Protein AF-A0A7S2IXW7-F1 (afdb_monomer_lite)

pLDDT: mean 91.17, std 13.52, range [26.69, 98.69]

Structure (mmCIF, N/CA/C/O backbone):
data_AF-A0A7S2IXW7-F1
#
_entry.id   AF-A0A7S2IXW7-F1
#
loop_
_atom_site.group_PDB
_atom_site.id
_atom_site.type_symbol
_atom_site.label_atom_id
_atom_site.label_alt_id
_atom_site.label_comp_id
_atom_site.label_asym_id
_atom_site.label_entity_id
_atom_site.label_seq_id
_atom_site.pdbx_PDB_ins_code
_atom_site.Cartn_x
_atom_site.Cartn_y
_atom_site.Cartn_z
_atom_site.occupancy
_atom_site.B_iso_or_equiv
_atom_site.auth_seq_id
_atom_site.auth_comp_id
_atom_site.auth_asym_id
_atom_site.auth_atom_id
_atom_site.pdbx_PDB_model_num
ATOM 1 N N . LYS A 1 1 ? -8.827 -27.977 11.231 1.00 27.42 1 LYS A N 1
ATOM 2 C CA . LYS A 1 1 ? -8.944 -28.032 9.753 1.00 27.42 1 LYS A CA 1
ATOM 3 C C . LYS A 1 1 ? -9.276 -26.624 9.288 1.00 27.42 1 LYS A C 1
ATOM 5 O O . LYS A 1 1 ? -10.313 -26.113 9.682 1.00 27.42 1 LYS A O 1
ATOM 10 N N . ILE A 1 2 ? -8.329 -25.970 8.619 1.00 28.91 2 ILE A N 1
ATOM 11 C CA . ILE A 1 2 ? -8.409 -24.560 8.217 1.00 28.91 2 ILE A CA 1
ATOM 12 C C . ILE A 1 2 ? -9.567 -24.421 7.222 1.00 28.91 2 ILE A C 1
ATOM 14 O O . ILE A 1 2 ? -9.667 -25.208 6.283 1.00 28.91 2 ILE A O 1
ATOM 18 N N . GLY A 1 3 ? -10.496 -23.517 7.533 1.00 28.41 3 GLY A N 1
ATOM 19 C CA . GLY A 1 3 ? -11.820 -23.436 6.925 1.00 28.41 3 GLY A CA 1
ATOM 20 C C . GLY A 1 3 ? -11.784 -23.103 5.437 1.00 28.41 3 GLY A C 1
ATOM 21 O O . GLY A 1 3 ? -11.188 -22.112 5.023 1.00 28.41 3 GLY A O 1
ATOM 22 N N . ILE A 1 4 ? -12.467 -23.943 4.665 1.00 30.28 4 ILE A N 1
ATOM 23 C CA . ILE A 1 4 ? -12.844 -23.723 3.270 1.00 30.28 4 ILE A CA 1
ATOM 24 C C . ILE A 1 4 ? -13.949 -22.653 3.264 1.00 30.28 4 ILE A C 1
ATOM 26 O O . ILE A 1 4 ? -14.947 -22.798 3.970 1.00 30.28 4 ILE A O 1
ATOM 30 N N . GLY A 1 5 ? -13.740 -21.559 2.526 1.00 30.34 5 GLY A N 1
ATOM 31 C CA . GLY A 1 5 ? -14.770 -20.548 2.257 1.00 30.34 5 GLY A CA 1
ATOM 32 C C . GLY A 1 5 ? -15.814 -21.050 1.245 1.00 30.34 5 GLY A C 1
ATOM 33 O O . GLY A 1 5 ? -15.546 -22.021 0.538 1.00 30.34 5 GLY A O 1
ATOM 34 N N . PRO A 1 6 ? -17.007 -20.431 1.176 1.00 38.00 6 PRO A N 1
ATOM 35 C CA . PRO A 1 6 ? -18.140 -20.948 0.420 1.00 38.00 6 PRO A CA 1
ATOM 36 C C . PRO A 1 6 ? -17.974 -20.647 -1.073 1.00 38.00 6 PRO A C 1
ATOM 38 O O . PRO A 1 6 ? -18.370 -19.587 -1.552 1.00 38.00 6 PRO A O 1
ATOM 41 N N . SER A 1 7 ? -17.410 -21.589 -1.822 1.00 38.28 7 SER A N 1
ATOM 42 C CA . SER A 1 7 ? -17.520 -21.606 -3.277 1.00 38.28 7 SER A CA 1
ATOM 43 C C . SER A 1 7 ? -18.938 -22.034 -3.671 1.00 38.28 7 SER A C 1
ATOM 45 O O . SER A 1 7 ? -19.238 -23.205 -3.896 1.00 38.28 7 SER A O 1
ATOM 47 N N . GLY A 1 8 ? -19.837 -21.051 -3.776 1.00 29.83 8 GLY A N 1
ATOM 48 C CA . GLY A 1 8 ? -20.833 -21.108 -4.848 1.00 29.83 8 GLY A CA 1
ATOM 49 C C . GLY A 1 8 ? -20.095 -21.162 -6.190 1.00 29.83 8 GLY A C 1
ATOM 50 O O . GLY A 1 8 ? -18.946 -20.733 -6.257 1.00 29.83 8 GLY A O 1
ATOM 51 N N . HIS A 1 9 ? -20.703 -21.736 -7.231 1.00 26.69 9 HIS A N 1
ATOM 52 C CA . HIS A 1 9 ? -20.068 -21.905 -8.543 1.00 26.69 9 HIS A CA 1
ATOM 53 C C . HIS A 1 9 ? -19.337 -20.623 -8.997 1.00 26.69 9 HIS A C 1
ATOM 55 O O . HIS A 1 9 ? -19.971 -19.629 -9.344 1.00 26.69 9 HIS A O 1
ATOM 61 N N . GLU A 1 10 ? -18.000 -20.647 -8.945 1.00 38.81 10 GLU A N 1
ATOM 62 C CA . GLU A 1 10 ? -17.135 -19.511 -9.269 1.00 38.81 10 GLU A CA 1
ATOM 63 C C . GLU A 1 10 ? -17.129 -19.301 -10.789 1.00 38.81 10 GLU A C 1
ATOM 65 O O . GLU A 1 10 ? -16.599 -20.116 -11.541 1.00 38.81 10 GLU A O 1
ATOM 70 N N . THR A 1 11 ? -17.717 -18.203 -11.265 1.00 32.00 11 THR A N 1
ATOM 71 C CA . THR A 1 11 ? -17.694 -17.810 -12.686 1.00 32.00 11 THR A CA 1
ATOM 72 C C . THR A 1 11 ? -16.501 -16.921 -13.059 1.00 32.00 11 THR A C 1
ATOM 74 O O . THR A 1 11 ? -16.511 -16.313 -14.125 1.00 32.00 11 THR A O 1
ATOM 77 N N . PHE A 1 12 ? -15.453 -16.844 -12.232 1.00 41.19 12 PHE A N 1
ATOM 78 C CA . PHE A 1 12 ? -14.285 -15.994 -12.489 1.00 41.19 12 PHE A CA 1
ATOM 79 C C . PHE A 1 12 ? -12.985 -16.800 -12.408 1.00 41.19 12 PHE A C 1
ATOM 81 O O . PHE A 1 12 ? -12.660 -17.365 -11.367 1.00 41.19 12 PHE A O 1
ATOM 88 N N . ARG A 1 13 ? -12.220 -16.839 -13.508 1.00 45.38 13 ARG A N 1
ATOM 89 C CA . ARG A 1 13 ? -10.833 -17.322 -13.489 1.00 45.38 13 ARG A CA 1
ATOM 90 C C . ARG A 1 13 ? -9.951 -16.192 -12.956 1.00 45.38 13 ARG A C 1
ATOM 92 O O . ARG A 1 13 ? -9.760 -15.188 -13.639 1.00 45.38 13 ARG A O 1
ATOM 99 N N . CYS A 1 14 ? -9.475 -16.339 -11.722 1.00 51.22 14 CYS A N 1
ATOM 100 C CA . CYS A 1 14 ? -8.355 -15.553 -11.195 1.00 51.22 14 CYS A CA 1
ATOM 101 C C . CYS A 1 14 ? -7.131 -15.716 -12.121 1.00 51.22 14 CYS A C 1
ATOM 103 O O . CYS A 1 14 ? -7.080 -16.678 -12.887 1.00 51.22 14 CYS A O 1
ATOM 105 N N . ALA A 1 15 ? -6.150 -14.811 -12.054 1.00 57.22 15 ALA A N 1
ATOM 106 C CA . ALA A 1 15 ? -4.883 -14.998 -12.758 1.00 57.22 15 ALA A CA 1
ATOM 107 C C . ALA A 1 15 ? -4.275 -16.369 -12.403 1.00 57.22 15 ALA A C 1
ATOM 109 O O . ALA A 1 15 ? -4.082 -16.680 -11.224 1.00 57.22 15 ALA A O 1
ATOM 110 N N . ASP A 1 16 ? -3.956 -17.175 -13.418 1.00 65.88 16 ASP A N 1
ATOM 111 C CA . ASP A 1 16 ? -3.342 -18.499 -13.233 1.00 65.88 16 ASP A CA 1
ATOM 112 C C . ASP A 1 16 ? -1.955 -18.386 -12.556 1.00 65.88 16 ASP A C 1
ATOM 114 O O . ASP A 1 16 ? -1.473 -19.328 -11.922 1.00 65.88 16 ASP A O 1
ATOM 118 N N . GLN A 1 17 ? -1.333 -17.201 -12.637 1.00 80.69 17 GLN A N 1
ATOM 119 C CA . GLN A 1 17 ? -0.065 -16.840 -12.010 1.00 80.69 17 GLN A CA 1
ATOM 120 C C . GLN A 1 17 ? -0.244 -15.675 -11.020 1.00 80.69 17 GLN A C 1
ATOM 122 O O . GLN A 1 17 ? -0.665 -14.582 -11.387 1.00 80.69 17 GLN A O 1
ATOM 127 N N . LEU A 1 18 ? 0.135 -15.893 -9.754 1.00 90.25 18 LEU A N 1
ATOM 128 C CA . LEU A 1 18 ? 0.031 -14.887 -8.680 1.00 90.25 18 LEU A CA 1
ATOM 129 C C . LEU A 1 18 ? 1.373 -14.245 -8.294 1.00 90.25 18 LEU A C 1
ATOM 131 O O . LEU A 1 18 ? 1.398 -13.334 -7.468 1.00 90.25 18 LEU A O 1
ATOM 135 N N . LEU A 1 19 ? 2.486 -14.737 -8.838 1.00 93.69 19 LEU A N 1
ATOM 136 C CA . LEU A 1 19 ? 3.841 -14.286 -8.519 1.00 93.69 19 LEU A CA 1
ATOM 137 C C . LEU A 1 19 ? 4.583 -13.923 -9.801 1.00 93.69 19 LEU A C 1
ATOM 139 O O . LEU A 1 19 ? 4.648 -14.734 -10.724 1.00 93.69 19 LEU A O 1
ATOM 143 N N . PHE A 1 20 ? 5.203 -12.747 -9.813 1.00 96.69 20 PHE A N 1
ATOM 144 C CA . PHE A 1 20 ? 6.028 -12.235 -10.905 1.00 96.69 20 PHE A CA 1
ATOM 145 C C . PHE A 1 20 ? 7.409 -11.862 -10.342 1.00 96.69 20 PHE A C 1
ATOM 147 O O . PHE A 1 20 ? 7.653 -10.696 -10.014 1.00 96.69 20 PHE A O 1
ATOM 154 N N . PRO A 1 21 ? 8.302 -12.856 -10.145 1.00 95.44 21 PRO A N 1
ATOM 155 C CA . PRO A 1 21 ? 9.584 -12.652 -9.467 1.00 95.44 21 PRO A CA 1
ATOM 156 C C . PRO A 1 21 ? 10.499 -11.659 -10.183 1.00 95.44 21 PRO A C 1
ATOM 158 O O . PRO A 1 21 ? 11.236 -10.929 -9.530 1.00 95.44 21 PRO A O 1
ATOM 161 N N . ASP A 1 22 ? 10.410 -11.590 -11.514 1.00 96.88 22 ASP A N 1
ATOM 162 C CA . ASP A 1 22 ? 11.157 -10.648 -12.352 1.00 96.88 22 ASP A CA 1
ATOM 163 C C . ASP A 1 22 ? 10.841 -9.181 -12.029 1.00 96.88 22 ASP A C 1
ATOM 165 O O . ASP A 1 22 ? 11.694 -8.312 -12.190 1.00 96.88 22 ASP A O 1
ATOM 169 N N . LEU A 1 23 ? 9.639 -8.917 -11.513 1.00 97.75 23 LEU A N 1
ATOM 170 C CA . LEU A 1 23 ? 9.203 -7.596 -11.072 1.00 97.75 23 LEU A CA 1
ATOM 171 C C . LEU A 1 23 ? 9.237 -7.434 -9.547 1.00 97.75 23 LEU A C 1
ATOM 173 O O . LEU A 1 23 ? 8.987 -6.342 -9.053 1.00 97.75 23 LEU A O 1
ATOM 177 N N . GLY A 1 24 ? 9.487 -8.496 -8.774 1.00 97.12 24 GLY A N 1
ATOM 178 C CA . GLY A 1 24 ? 9.256 -8.472 -7.327 1.00 97.12 24 GLY A CA 1
ATOM 179 C C . GLY A 1 24 ? 7.796 -8.163 -6.969 1.00 97.12 24 GLY A C 1
ATOM 180 O O . GLY A 1 24 ? 7.539 -7.468 -5.989 1.00 97.12 24 GLY A O 1
ATOM 181 N N . LEU A 1 25 ? 6.844 -8.635 -7.780 1.00 98.06 25 LEU A N 1
ATOM 182 C CA . LEU A 1 25 ? 5.414 -8.343 -7.658 1.00 98.06 25 LEU A CA 1
ATOM 183 C C . LEU A 1 25 ? 4.622 -9.613 -7.325 1.00 98.06 25 LEU A C 1
ATOM 185 O O . LEU A 1 25 ? 4.865 -10.688 -7.876 1.00 98.06 25 LEU A O 1
ATOM 189 N N . LYS A 1 26 ? 3.613 -9.470 -6.466 1.00 95.88 26 LYS A N 1
ATOM 190 C CA . LYS A 1 26 ? 2.643 -10.513 -6.129 1.00 95.88 26 LYS A CA 1
ATOM 191 C C . LYS A 1 26 ? 1.222 -9.978 -6.230 1.00 95.88 26 LYS A C 1
ATOM 193 O O . LYS A 1 26 ? 0.939 -8.885 -5.745 1.00 95.88 26 LYS A O 1
ATOM 198 N N . VAL A 1 27 ? 0.318 -10.787 -6.777 1.00 96.19 27 VAL A N 1
ATOM 199 C CA . VAL A 1 27 ? -1.132 -10.570 -6.687 1.00 96.19 27 VAL A CA 1
ATOM 200 C C . VAL A 1 27 ? -1.567 -10.889 -5.251 1.00 96.19 27 VAL A C 1
ATOM 202 O O . VAL A 1 27 ? -1.480 -12.050 -4.826 1.00 96.19 27 VAL A O 1
ATOM 205 N N . PRO A 1 28 ? -1.968 -9.887 -4.448 1.00 94.50 28 PRO A N 1
ATOM 206 C CA . PRO A 1 28 ? -2.230 -10.099 -3.036 1.00 94.50 28 PRO A CA 1
ATOM 207 C C . PRO A 1 28 ? -3.603 -10.720 -2.791 1.00 94.50 28 PRO A C 1
ATOM 209 O O . PRO A 1 28 ? -4.518 -10.632 -3.605 1.00 94.50 28 PRO A O 1
ATOM 212 N N . ARG A 1 29 ? -3.763 -11.287 -1.593 1.00 92.69 29 ARG A N 1
ATOM 213 C CA . ARG A 1 29 ? -5.074 -11.527 -0.990 1.00 92.69 29 ARG A CA 1
ATOM 214 C C . ARG A 1 29 ? -5.305 -10.457 0.068 1.00 92.69 29 ARG A C 1
ATOM 216 O O . ARG A 1 29 ? -4.706 -10.521 1.138 1.00 92.69 29 ARG A O 1
ATOM 223 N N . ILE A 1 30 ? -6.138 -9.472 -0.245 1.00 93.75 30 ILE A N 1
ATOM 224 C CA . ILE A 1 30 ? -6.384 -8.326 0.635 1.00 93.75 30 ILE A CA 1
ATOM 225 C C . ILE A 1 30 ? -7.515 -8.656 1.607 1.00 93.75 30 ILE A C 1
ATOM 227 O O . ILE A 1 30 ? -8.476 -9.347 1.263 1.00 93.75 30 ILE A O 1
ATOM 231 N N . LEU A 1 31 ? -7.385 -8.171 2.838 1.00 94.06 31 LEU A N 1
ATOM 232 C CA . LEU A 1 31 ? -8.440 -8.220 3.838 1.00 94.06 31 LEU A CA 1
ATOM 233 C C . LEU A 1 31 ? -9.189 -6.884 3.828 1.00 94.06 31 LEU A C 1
ATOM 235 O O . LEU A 1 31 ? -8.562 -5.836 3.965 1.00 94.06 31 LEU A O 1
ATOM 239 N N . LEU A 1 32 ? -10.513 -6.916 3.689 1.00 95.62 32 LEU A N 1
ATOM 240 C CA . LEU A 1 32 ? -11.356 -5.717 3.743 1.00 95.62 32 LEU A CA 1
ATOM 241 C C . LEU A 1 32 ? -12.316 -5.769 4.929 1.00 95.62 32 LEU A C 1
ATOM 243 O O . LEU A 1 32 ? -12.689 -6.867 5.348 1.00 95.62 32 LEU A O 1
ATOM 247 N N . PRO A 1 33 ? -12.753 -4.616 5.461 1.00 95.88 33 PRO A N 1
ATOM 248 C CA . PRO A 1 33 ? -13.793 -4.577 6.481 1.00 95.88 33 PRO A CA 1
ATOM 249 C C . PRO A 1 33 ? -15.042 -5.328 6.011 1.00 95.88 33 PRO A C 1
ATOM 251 O O . PRO A 1 33 ? -15.461 -5.198 4.859 1.00 95.88 33 PRO A O 1
ATOM 254 N N . ARG A 1 34 ? -15.652 -6.129 6.890 1.00 94.62 34 ARG A N 1
ATOM 255 C CA . ARG A 1 34 ? -16.914 -6.806 6.569 1.00 94.62 34 ARG A CA 1
ATOM 256 C C . ARG A 1 34 ? -18.012 -5.787 6.245 1.00 94.62 34 ARG A C 1
ATOM 258 O O . ARG A 1 34 ? -18.029 -4.676 6.777 1.00 94.62 34 ARG A O 1
ATOM 265 N N . LYS A 1 35 ? -18.981 -6.204 5.426 1.00 93.62 35 LYS A N 1
ATOM 266 C CA . LYS A 1 35 ? -20.157 -5.385 5.094 1.00 93.62 35 LYS A CA 1
ATOM 267 C C . LYS A 1 35 ? -20.889 -4.934 6.366 1.00 93.62 35 LYS A C 1
ATOM 269 O O . LYS A 1 35 ? -21.018 -5.703 7.317 1.00 93.62 35 LYS A O 1
ATOM 274 N N . GLY A 1 36 ? -21.380 -3.695 6.354 1.00 93.25 36 GLY A N 1
ATOM 275 C CA . GLY A 1 36 ? -22.104 -3.080 7.472 1.00 93.25 36 GLY A CA 1
ATOM 276 C C . GLY A 1 36 ? -21.229 -2.323 8.478 1.00 93.25 36 GLY A C 1
ATOM 277 O O . GLY A 1 36 ? -21.776 -1.727 9.401 1.00 93.25 36 GLY A O 1
ATOM 278 N N . LEU A 1 37 ? -19.900 -2.319 8.318 1.00 95.62 37 LEU A N 1
ATOM 279 C CA . LEU A 1 37 ? -19.028 -1.415 9.070 1.00 95.62 37 LEU A CA 1
ATOM 280 C C . LEU A 1 37 ? -19.075 0.000 8.488 1.00 95.62 37 LEU A C 1
ATOM 282 O O . LEU A 1 37 ? -19.103 0.184 7.272 1.00 95.62 37 LEU A O 1
ATOM 286 N N . ASP A 1 38 ? -19.045 0.990 9.376 1.00 97.12 38 ASP A N 1
ATOM 287 C CA . ASP A 1 38 ? -18.894 2.397 9.017 1.00 97.12 38 ASP A CA 1
ATOM 288 C C . ASP A 1 38 ? -17.451 2.641 8.553 1.00 97.12 38 ASP A C 1
ATOM 290 O O . ASP A 1 38 ? -16.524 2.732 9.364 1.00 97.12 38 ASP A O 1
ATOM 294 N N . LEU A 1 39 ? -17.256 2.708 7.233 1.00 97.38 39 LEU A N 1
ATOM 295 C CA . LEU A 1 39 ? -15.934 2.899 6.639 1.00 97.38 39 LEU A CA 1
ATOM 296 C C . LEU A 1 39 ? -15.355 4.290 6.929 1.00 97.38 39 LEU A C 1
ATOM 298 O O . LEU A 1 39 ? -14.136 4.428 7.045 1.00 97.38 39 LEU A O 1
ATOM 302 N N . THR A 1 40 ? -16.208 5.298 7.129 1.00 97.44 40 THR A N 1
ATOM 303 C CA . THR A 1 40 ? -15.784 6.646 7.518 1.00 97.44 40 THR A CA 1
ATOM 304 C C . THR A 1 40 ? -15.115 6.619 8.888 1.00 97.44 40 THR A C 1
ATOM 306 O O . THR A 1 40 ? -14.078 7.252 9.057 1.00 97.44 40 THR A O 1
ATOM 309 N N . LYS A 1 41 ? -15.644 5.850 9.851 1.00 97.75 41 LYS A N 1
ATOM 310 C CA . LYS A 1 41 ? -14.995 5.625 11.160 1.00 97.75 41 LYS A CA 1
ATOM 311 C C . LYS A 1 41 ? -13.850 4.620 11.106 1.00 97.75 41 LYS A C 1
ATOM 313 O O . LYS A 1 41 ? -12.920 4.705 11.912 1.00 97.75 41 LYS A O 1
ATOM 318 N N . TRP A 1 42 ? -13.908 3.671 10.175 1.00 97.12 42 TRP A N 1
ATOM 319 C CA . TRP A 1 42 ? -12.863 2.673 10.003 1.00 97.12 42 TRP A CA 1
ATOM 320 C C . TRP A 1 42 ? -11.537 3.302 9.573 1.00 97.12 42 TRP A C 1
ATOM 322 O O . TRP A 1 42 ? -10.505 2.994 10.162 1.00 97.12 42 TRP A O 1
ATOM 332 N N . CYS A 1 43 ? -11.567 4.169 8.559 1.00 95.44 43 CYS A N 1
ATOM 333 C CA . CYS A 1 43 ? -10.380 4.681 7.880 1.00 95.44 43 CYS A CA 1
ATOM 334 C C . CYS A 1 43 ? -9.781 5.918 8.556 1.00 95.44 43 CYS A C 1
ATOM 336 O O . CYS A 1 43 ? -10.258 7.034 8.369 1.00 95.44 43 CYS A O 1
ATOM 338 N N . VAL A 1 44 ? -8.675 5.724 9.273 1.00 96.25 44 VAL A N 1
ATOM 339 C CA . VAL A 1 44 ? -7.902 6.800 9.914 1.00 96.25 44 VAL A CA 1
ATOM 340 C C . VAL A 1 44 ? -6.690 7.195 9.070 1.00 96.25 44 VAL A C 1
ATOM 342 O O . VAL A 1 44 ? -6.099 6.357 8.388 1.00 96.25 44 VAL A O 1
ATOM 345 N N . VAL A 1 45 ? -6.308 8.474 9.135 1.00 93.94 45 VAL A N 1
ATOM 346 C CA . VAL A 1 45 ? -5.082 9.003 8.518 1.00 93.94 45 VAL A CA 1
ATOM 347 C C . VAL A 1 45 ? -3.828 8.258 9.005 1.00 93.94 45 VAL A C 1
ATOM 349 O O . VAL A 1 45 ? -3.798 7.720 10.114 1.00 93.94 45 VAL A O 1
ATOM 352 N N . ALA A 1 46 ? -2.778 8.239 8.179 1.00 92.62 46 ALA A N 1
ATOM 353 C CA . ALA A 1 46 ? -1.498 7.636 8.531 1.00 92.62 46 ALA A CA 1
ATOM 354 C C . ALA A 1 46 ? -0.941 8.195 9.854 1.00 92.62 46 ALA A C 1
ATOM 356 O O . ALA A 1 46 ? -1.085 9.374 10.182 1.00 92.62 46 ALA A O 1
ATOM 357 N N . CYS A 1 47 ? -0.317 7.315 10.636 1.00 90.56 47 CYS A N 1
ATOM 358 C CA . CYS A 1 47 ? 0.027 7.588 12.029 1.00 90.56 47 CYS A CA 1
ATOM 359 C C . CYS A 1 47 ? 1.166 8.605 12.214 1.00 90.56 47 CYS A C 1
ATOM 361 O O . CYS A 1 47 ? 1.350 9.110 13.317 1.00 90.56 47 CYS A O 1
ATOM 363 N N . ASP A 1 48 ? 1.913 8.900 11.152 1.00 89.25 48 ASP A N 1
ATOM 364 C CA . ASP A 1 48 ? 2.971 9.913 11.077 1.00 89.25 48 ASP A CA 1
ATOM 365 C C . ASP A 1 48 ? 2.470 11.278 10.577 1.00 89.25 48 ASP A C 1
ATOM 367 O O . ASP A 1 48 ? 3.261 12.196 10.364 1.00 89.25 48 ASP A O 1
ATOM 371 N N . GLN A 1 49 ? 1.156 11.441 10.424 1.00 92.06 49 GLN A N 1
ATOM 372 C CA . GLN A 1 49 ? 0.522 12.732 10.187 1.00 92.06 49 GLN A CA 1
ATOM 373 C C . GLN A 1 49 ? 0.083 13.358 11.513 1.00 92.06 49 GLN A C 1
ATOM 375 O O . GLN A 1 49 ? -0.135 12.670 12.513 1.00 92.06 49 GLN A O 1
ATOM 380 N N . TYR A 1 50 ? -0.055 14.687 11.536 1.00 93.62 50 TYR A N 1
ATOM 381 C CA . TYR A 1 50 ? -0.510 15.428 12.723 1.00 93.62 50 TYR A CA 1
ATOM 382 C C . TYR A 1 50 ? 0.321 15.123 13.991 1.00 93.62 50 TYR A C 1
ATOM 384 O O . TYR A 1 50 ? -0.197 15.102 15.107 1.00 93.62 50 TYR A O 1
ATOM 392 N N . THR A 1 51 ? 1.630 14.885 13.837 1.00 91.56 51 THR A N 1
ATOM 393 C CA . THR A 1 51 ? 2.525 14.395 14.911 1.00 91.56 51 THR A CA 1
ATOM 394 C C . THR A 1 51 ? 2.726 15.368 16.067 1.00 91.56 51 THR A C 1
ATOM 396 O O . THR A 1 51 ? 3.161 14.966 17.139 1.00 91.56 51 THR A O 1
ATOM 399 N N . SER A 1 52 ? 2.405 16.645 15.861 1.00 92.75 52 SER A N 1
ATOM 400 C CA . SER A 1 52 ? 2.487 17.704 16.876 1.00 92.75 52 SER A CA 1
ATOM 401 C C . SER A 1 52 ? 1.113 18.266 17.264 1.00 92.75 52 SER A C 1
ATOM 403 O O . SER A 1 52 ? 1.053 19.315 17.893 1.00 92.75 52 SER A O 1
ATOM 405 N N . GLN A 1 53 ? 0.020 17.597 16.874 1.00 95.75 53 GLN A N 1
ATOM 406 C CA . GLN A 1 53 ? -1.361 18.067 17.056 1.00 95.75 53 GLN A CA 1
ATOM 407 C C . GLN A 1 53 ? -2.175 17.039 17.867 1.00 95.75 53 GLN A C 1
ATOM 409 O O . GLN A 1 53 ? -2.967 16.277 17.304 1.00 95.75 53 GLN A O 1
ATOM 414 N N . PRO A 1 54 ? -1.964 16.934 19.194 1.00 94.56 54 PRO A N 1
ATOM 415 C CA . PRO A 1 54 ? -2.697 15.990 20.044 1.00 94.56 54 PRO A CA 1
ATOM 416 C C . PRO A 1 54 ? -4.218 16.211 20.031 1.00 94.56 54 PRO A C 1
ATOM 418 O O . PRO A 1 54 ? -4.974 15.252 20.189 1.00 94.56 54 PRO A O 1
ATOM 421 N N . GLU A 1 55 ? -4.670 17.444 19.813 1.00 96.94 55 GLU A N 1
ATOM 422 C CA . GLU A 1 55 ? -6.074 17.817 19.647 1.00 96.94 55 GLU A CA 1
ATOM 423 C C . GLU A 1 55 ? -6.719 17.136 18.437 1.00 96.94 55 GLU A C 1
ATOM 425 O O . GLU A 1 55 ? -7.820 16.609 18.563 1.00 96.94 55 GLU A O 1
ATOM 430 N N . TYR A 1 56 ? -6.006 17.020 17.310 1.00 97.00 56 TYR A N 1
ATOM 431 C CA . TYR A 1 56 ? -6.500 16.290 16.141 1.00 97.00 56 TYR A CA 1
ATOM 432 C C . TYR A 1 56 ? -6.782 14.825 16.492 1.00 97.00 56 TYR A C 1
ATOM 434 O O . TYR A 1 56 ? -7.845 14.287 16.185 1.00 97.00 56 TYR A O 1
ATOM 442 N N . TRP A 1 57 ? -5.844 14.177 17.185 1.00 96.56 57 TRP A N 1
ATOM 443 C CA . TRP A 1 57 ? -5.982 12.776 17.579 1.00 96.56 57 TRP A CA 1
ATOM 444 C C . TRP A 1 57 ? -7.042 12.563 18.660 1.00 96.56 57 TRP A C 1
ATOM 446 O O . TRP A 1 57 ? -7.658 11.497 18.704 1.00 96.56 57 TRP A O 1
ATOM 456 N N . LYS A 1 58 ? -7.287 13.565 19.511 1.00 96.75 58 LYS A N 1
ATOM 457 C CA . LYS A 1 58 ? -8.418 13.559 20.441 1.00 96.75 58 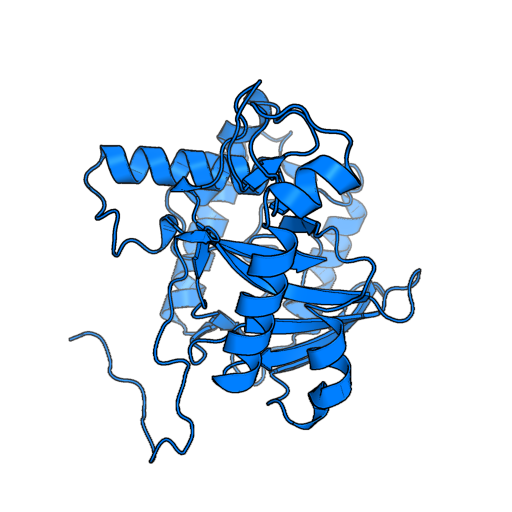LYS A CA 1
ATOM 458 C C . LYS A 1 58 ? -9.747 13.622 19.685 1.00 96.75 58 LYS A C 1
ATOM 460 O O . LYS A 1 58 ? -10.589 12.763 19.914 1.00 96.75 58 LYS A O 1
ATOM 465 N N . ASP A 1 59 ? -9.894 14.534 18.726 1.00 97.62 59 ASP A N 1
ATOM 466 C CA . ASP A 1 59 ? -11.100 14.617 17.893 1.00 97.62 59 ASP A CA 1
ATOM 467 C C . ASP A 1 59 ? -11.366 13.314 17.125 1.00 97.62 59 ASP A C 1
ATOM 469 O O . ASP A 1 59 ? -12.512 12.890 16.991 1.00 97.62 59 ASP A O 1
ATOM 473 N N . VAL A 1 60 ? -10.315 12.674 16.596 1.00 97.88 60 VAL A N 1
ATOM 474 C CA . VAL A 1 60 ? -10.434 11.377 15.909 1.00 97.88 60 VAL A CA 1
ATOM 475 C C . VAL A 1 60 ? -10.923 10.296 16.876 1.00 97.88 60 VAL A C 1
ATOM 477 O O . VAL A 1 60 ? -11.805 9.519 16.513 1.00 97.88 60 VAL A O 1
ATOM 480 N N . LYS A 1 61 ? -10.410 10.263 18.114 1.00 97.06 61 LYS A N 1
ATOM 481 C CA . LYS A 1 61 ? -10.897 9.349 19.163 1.00 97.06 61 LYS A CA 1
ATOM 482 C C . LYS A 1 61 ? -12.367 9.597 19.490 1.00 97.06 61 LYS A C 1
ATOM 484 O O . LYS A 1 61 ? -13.132 8.638 19.528 1.00 97.06 61 LYS A O 1
ATOM 489 N N . ASP A 1 62 ? -12.763 10.854 19.664 1.00 97.81 62 ASP A N 1
ATOM 490 C CA . ASP A 1 62 ? -14.144 11.229 19.983 1.00 97.81 62 ASP A CA 1
ATOM 491 C C . ASP A 1 62 ? -15.106 10.873 18.830 1.00 97.81 62 ASP A C 1
ATOM 493 O O . ASP A 1 62 ? -16.211 10.384 19.063 1.00 97.81 62 ASP A O 1
ATOM 497 N N . LEU A 1 63 ? -14.671 11.042 17.575 1.00 97.31 63 LEU A N 1
ATOM 498 C CA . LEU A 1 63 ? -15.439 10.668 16.382 1.00 97.31 63 LEU A CA 1
ATOM 499 C C . LEU A 1 63 ? -15.626 9.146 16.250 1.00 97.31 63 LEU A C 1
ATOM 501 O O . LEU A 1 63 ? -16.720 8.669 15.917 1.00 97.31 63 LEU A O 1
ATOM 505 N N . VAL A 1 64 ? -14.555 8.380 16.477 1.00 97.75 64 VAL A N 1
ATOM 506 C CA . VAL A 1 64 ? -14.573 6.913 16.404 1.00 97.75 64 VAL A CA 1
ATOM 507 C C . VAL A 1 64 ? -15.406 6.331 17.550 1.00 97.75 64 VAL A C 1
ATOM 509 O O . VAL A 1 64 ? -16.272 5.484 17.306 1.00 97.75 64 VAL A O 1
ATOM 512 N N . GLY A 1 65 ? -15.200 6.811 18.778 1.00 96.19 65 GLY A N 1
ATOM 513 C CA . GLY A 1 65 ? -15.812 6.262 19.986 1.00 96.19 65 GLY A CA 1
ATOM 514 C C . GLY A 1 65 ? -15.525 4.764 20.132 1.00 96.19 65 GLY A C 1
ATOM 515 O O . GLY A 1 65 ? -14.400 4.310 19.932 1.00 96.19 65 GLY A O 1
ATOM 516 N N . GLU A 1 66 ? -16.567 3.983 20.411 1.00 94.62 66 GLU A N 1
ATOM 517 C CA . GLU A 1 66 ? -16.480 2.520 20.559 1.00 94.62 66 GLU A CA 1
ATOM 518 C C . GLU A 1 66 ? -16.589 1.756 19.224 1.00 94.62 66 GLU A C 1
ATOM 520 O O . GLU A 1 66 ? -16.676 0.527 19.207 1.00 94.62 66 GLU A O 1
ATOM 525 N N . ALA A 1 67 ? -16.629 2.455 18.083 1.00 96.44 67 ALA A N 1
ATOM 526 C CA . ALA A 1 67 ? -16.741 1.798 16.787 1.00 96.44 67 ALA A CA 1
ATOM 527 C C . ALA A 1 67 ? -15.449 1.028 16.428 1.00 96.44 67 ALA A C 1
ATOM 529 O O . ALA A 1 67 ? -14.342 1.475 16.753 1.00 96.44 67 ALA A O 1
ATOM 530 N N . PRO A 1 68 ? -15.554 -0.096 15.693 1.00 96.25 68 PRO A N 1
ATOM 531 C CA . PRO A 1 68 ? -14.396 -0.741 15.080 1.00 96.25 68 PRO A CA 1
ATOM 532 C C . PRO A 1 68 ? -13.671 0.231 14.141 1.00 96.25 68 PRO A C 1
ATOM 534 O O . PRO A 1 68 ? -14.299 0.846 13.280 1.00 96.25 68 PRO A O 1
ATOM 537 N N . SER A 1 69 ? -12.353 0.369 14.297 1.00 97.62 69 SER A N 1
ATOM 538 C CA . SER A 1 69 ? -11.558 1.347 13.551 1.00 97.62 69 SER A CA 1
ATOM 539 C C . SER A 1 69 ? -10.092 0.953 13.456 1.00 97.62 69 SER A C 1
ATOM 541 O O . SER A 1 69 ? -9.563 0.313 14.370 1.00 97.62 69 SER A O 1
ATOM 543 N N . THR A 1 70 ? -9.409 1.391 12.390 1.00 96.62 70 THR A N 1
ATOM 544 C CA . THR A 1 70 ? -7.950 1.271 12.303 1.00 96.62 70 THR A CA 1
ATOM 545 C C . THR A 1 70 ? -7.237 2.111 13.358 1.00 96.62 70 THR A C 1
ATOM 547 O O . THR A 1 70 ? -6.087 1.805 13.656 1.00 96.62 70 THR A O 1
ATOM 550 N N . LEU A 1 71 ? -7.911 3.077 14.005 1.00 96.81 71 LEU A N 1
ATOM 551 C CA . LEU A 1 71 ? -7.373 3.816 15.156 1.00 96.81 71 LEU A CA 1
ATOM 552 C C . LEU A 1 71 ? -6.832 2.877 16.241 1.00 96.81 71 LEU A C 1
ATOM 554 O O . LEU A 1 71 ? -5.782 3.132 16.822 1.00 96.81 71 LEU A O 1
ATOM 558 N N . HIS A 1 72 ? -7.547 1.776 16.483 1.00 95.12 72 HIS A N 1
ATOM 559 C CA . HIS A 1 72 ? -7.210 0.778 17.502 1.00 95.12 72 HIS A CA 1
ATOM 560 C C . HIS A 1 72 ? -6.083 -0.167 17.065 1.00 95.12 72 HIS A C 1
ATOM 562 O O . HIS A 1 72 ? -5.649 -1.012 17.845 1.00 95.12 72 HIS A O 1
ATOM 568 N N . LEU A 1 73 ? -5.630 -0.047 15.813 1.00 93.94 73 LEU A N 1
ATOM 569 C CA . LEU A 1 73 ? -4.632 -0.907 15.176 1.00 93.94 73 LEU A CA 1
ATOM 570 C C . LEU A 1 73 ? -3.338 -0.155 14.822 1.00 93.94 73 LEU A C 1
ATOM 572 O O . LEU A 1 73 ? -2.401 -0.764 14.309 1.00 93.94 73 LEU A O 1
ATOM 576 N N . ILE A 1 74 ? -3.279 1.156 15.068 1.00 93.12 74 ILE A N 1
ATOM 577 C CA . ILE A 1 74 ? -2.125 2.004 14.756 1.00 93.12 74 ILE A CA 1
ATOM 578 C C . ILE A 1 74 ? -1.552 2.637 16.021 1.00 93.12 74 ILE A C 1
ATOM 580 O O . ILE A 1 74 ? -2.235 2.788 17.031 1.00 93.12 74 ILE A O 1
ATOM 584 N N . PHE A 1 75 ? -0.291 3.056 15.940 1.00 92.62 75 PHE A N 1
ATOM 585 C CA . PHE A 1 75 ? 0.363 3.856 16.970 1.00 92.62 75 PHE A CA 1
ATOM 586 C C . PHE A 1 75 ? 0.593 5.273 16.423 1.00 92.62 75 PHE A C 1
ATOM 588 O O . PHE A 1 75 ? 1.576 5.484 15.711 1.00 92.62 75 PHE A O 1
ATOM 595 N N . PRO A 1 76 ? -0.271 6.255 16.738 1.00 92.31 76 PRO A N 1
ATOM 596 C CA . PRO A 1 76 ? -0.056 7.648 16.351 1.00 92.31 76 PRO A CA 1
ATOM 597 C C . PRO A 1 76 ? 1.271 8.199 16.884 1.00 92.31 76 PRO A C 1
ATOM 599 O O . PRO A 1 76 ? 1.531 8.143 18.089 1.00 92.31 76 PRO A O 1
ATOM 602 N N . GLU A 1 77 ? 2.107 8.761 16.007 1.00 90.56 77 GLU A N 1
ATOM 603 C CA . GLU A 1 77 ? 3.466 9.191 16.358 1.00 90.56 77 GLU A CA 1
ATOM 604 C C . GLU A 1 77 ? 3.496 10.316 17.397 1.00 90.56 77 GLU A C 1
ATOM 606 O O . GLU A 1 77 ? 4.467 10.434 18.144 1.00 90.56 77 GLU A O 1
ATOM 611 N N . VAL A 1 78 ? 2.398 11.071 17.524 1.00 90.88 78 VAL A N 1
ATOM 612 C CA . VAL A 1 78 ? 2.203 12.074 18.584 1.00 90.88 78 VAL A CA 1
ATOM 613 C C . VAL A 1 78 ? 2.402 11.496 19.994 1.00 90.88 78 VAL A C 1
ATOM 615 O O . VAL A 1 78 ? 2.768 12.223 20.914 1.00 90.88 78 VAL A O 1
ATOM 618 N N . TYR A 1 79 ? 2.213 10.182 20.178 1.00 88.69 79 TYR A N 1
ATOM 619 C CA . TYR A 1 79 ? 2.370 9.507 21.469 1.00 88.69 79 TYR A CA 1
ATOM 620 C C . TYR A 1 79 ? 3.746 8.857 21.675 1.00 88.69 79 TYR A C 1
ATOM 622 O O . TYR A 1 79 ? 4.028 8.390 22.774 1.00 88.69 79 TYR A O 1
ATOM 630 N N . LEU A 1 80 ? 4.639 8.845 20.673 1.00 84.25 80 LEU A N 1
ATOM 631 C CA . LEU A 1 80 ? 5.936 8.150 20.773 1.00 84.25 80 LEU A CA 1
ATOM 632 C C . LEU A 1 80 ? 6.852 8.714 21.868 1.00 84.25 80 LEU A C 1
ATOM 634 O O . LEU A 1 80 ? 7.700 7.987 22.397 1.00 84.25 80 LEU A O 1
ATOM 638 N N . GLY A 1 81 ? 6.693 10.000 22.200 1.00 81.25 81 GLY A N 1
ATOM 639 C CA . GLY A 1 81 ? 7.456 10.673 23.251 1.00 81.25 81 GLY A CA 1
ATOM 640 C C . GLY A 1 81 ? 7.191 10.119 24.655 1.00 81.25 81 GLY A C 1
ATOM 641 O O . GLY A 1 81 ? 8.072 10.193 25.515 1.00 81.25 81 GLY A O 1
ATOM 642 N N . ASP A 1 82 ? 6.027 9.504 24.887 1.00 83.50 82 ASP A N 1
ATOM 643 C CA . ASP A 1 82 ? 5.645 8.939 26.180 1.00 83.50 82 ASP A CA 1
ATOM 644 C C . ASP A 1 82 ? 6.146 7.498 26.353 1.00 83.50 82 ASP A C 1
ATOM 646 O O . ASP A 1 82 ? 5.403 6.513 26.391 1.00 83.50 82 ASP A O 1
ATOM 650 N N . LYS A 1 83 ? 7.466 7.377 26.511 1.00 82.31 83 LYS A N 1
ATOM 651 C CA . LYS A 1 83 ? 8.153 6.081 26.608 1.00 82.31 83 LYS A CA 1
ATOM 652 C C . LYS A 1 83 ? 7.603 5.156 27.699 1.00 82.31 83 LYS A C 1
ATOM 654 O O . LYS A 1 83 ? 7.763 3.944 27.574 1.00 82.31 83 LYS A O 1
ATOM 659 N N . LYS A 1 84 ? 6.978 5.695 28.754 1.00 84.25 84 LYS A N 1
ATOM 660 C CA . LYS A 1 84 ? 6.426 4.896 29.859 1.00 84.25 84 LYS A CA 1
ATOM 661 C C . LYS A 1 84 ? 5.210 4.082 29.420 1.00 84.25 84 LYS A C 1
ATOM 663 O O . LYS A 1 84 ? 5.051 2.952 29.874 1.00 84.25 84 LYS A O 1
ATOM 668 N N . HIS A 1 85 ? 4.390 4.625 28.522 1.00 85.12 85 HIS A N 1
ATOM 669 C CA . HIS A 1 85 ? 3.143 3.993 28.089 1.00 85.12 85 HIS A CA 1
ATOM 670 C C . HIS A 1 85 ? 3.253 3.273 26.742 1.00 85.12 85 HIS A C 1
ATOM 672 O O . HIS A 1 85 ? 2.360 2.496 26.406 1.00 85.12 85 HIS A O 1
ATOM 678 N N . ASN A 1 86 ? 4.357 3.443 26.003 1.00 87.62 86 ASN A N 1
ATOM 679 C CA . ASN A 1 86 ? 4.557 2.806 24.696 1.00 87.62 86 ASN A CA 1
ATOM 680 C C . ASN A 1 86 ? 4.284 1.294 24.716 1.00 87.62 86 ASN A C 1
ATOM 682 O O . ASN A 1 86 ? 3.561 0.798 23.860 1.00 87.62 86 ASN A O 1
ATOM 686 N N . GLN A 1 87 ? 4.803 0.562 25.708 1.00 87.50 87 GLN A N 1
ATOM 687 C CA . GLN A 1 87 ? 4.598 -0.891 25.807 1.00 87.50 87 GLN A CA 1
ATOM 688 C C . GLN A 1 87 ? 3.126 -1.270 26.027 1.00 87.50 87 GLN A C 1
ATOM 690 O O . GLN A 1 87 ? 2.631 -2.210 25.408 1.00 87.50 87 GLN A O 1
ATOM 695 N N . LEU A 1 88 ? 2.402 -0.514 26.859 1.00 90.25 88 LEU A N 1
ATOM 696 C CA . LEU A 1 88 ? 0.972 -0.735 27.094 1.00 90.25 88 LEU A CA 1
ATOM 697 C C . LEU A 1 88 ? 0.152 -0.485 25.823 1.00 90.25 88 LEU A C 1
ATOM 699 O O . LEU A 1 88 ? -0.729 -1.278 25.500 1.00 90.25 88 LEU A O 1
ATOM 703 N N . ILE A 1 89 ? 0.473 0.577 25.076 1.00 90.31 89 ILE A N 1
ATOM 704 C CA . ILE A 1 89 ? -0.186 0.902 23.803 1.00 90.31 89 ILE A CA 1
ATOM 705 C C . ILE A 1 89 ? 0.082 -0.194 22.766 1.00 90.31 89 ILE A C 1
ATOM 707 O O . ILE A 1 89 ? -0.860 -0.696 22.156 1.00 90.31 89 ILE A O 1
ATOM 711 N N . ILE A 1 90 ? 1.342 -0.613 22.603 1.00 90.38 90 ILE A N 1
ATOM 712 C CA . ILE A 1 90 ? 1.734 -1.684 21.672 1.00 90.38 90 ILE A CA 1
ATOM 713 C C . ILE A 1 90 ? 0.984 -2.980 21.995 1.00 90.38 90 ILE A C 1
ATOM 715 O O . ILE A 1 90 ? 0.420 -3.613 21.102 1.00 90.38 90 ILE A O 1
ATOM 719 N N . GLN A 1 91 ? 0.913 -3.352 23.276 1.00 91.12 91 GLN A N 1
ATOM 720 C CA . GLN A 1 91 ? 0.173 -4.539 23.694 1.00 91.12 91 GLN A CA 1
ATOM 721 C C . GLN A 1 91 ? -1.336 -4.399 23.434 1.00 91.12 91 GLN A C 1
ATOM 723 O O . GLN A 1 91 ? -1.975 -5.366 23.017 1.00 91.12 91 GLN A O 1
ATOM 728 N N . GLY A 1 92 ? -1.907 -3.209 23.637 1.00 93.19 92 GLY A N 1
ATOM 729 C CA . GLY A 1 92 ? -3.303 -2.909 23.312 1.00 93.19 92 GLY A CA 1
ATOM 730 C C . GLY A 1 92 ? -3.614 -3.072 21.822 1.00 93.19 92 GLY A C 1
ATOM 731 O O . GLY A 1 92 ? -4.569 -3.768 21.475 1.00 93.19 92 GLY A O 1
ATOM 732 N N . ILE A 1 93 ? -2.763 -2.516 20.952 1.00 93.31 93 ILE A N 1
ATOM 733 C CA . ILE A 1 93 ? -2.854 -2.662 19.489 1.00 93.31 93 ILE A CA 1
ATOM 734 C C . ILE A 1 93 ? -2.818 -4.139 19.104 1.00 93.31 93 ILE A C 1
ATOM 736 O O . ILE A 1 93 ? -3.694 -4.624 18.388 1.00 93.31 93 ILE A O 1
ATOM 740 N N . LYS A 1 94 ? -1.842 -4.885 19.636 1.00 91.62 94 LYS A N 1
ATOM 741 C CA . LYS A 1 94 ? -1.713 -6.323 19.387 1.00 91.62 94 LYS A CA 1
ATOM 742 C C . LYS A 1 94 ? -2.987 -7.069 19.783 1.00 91.62 94 LYS A C 1
ATOM 744 O O . LYS A 1 94 ? -3.516 -7.839 18.984 1.00 91.62 94 LYS A O 1
ATOM 749 N N . ASN A 1 95 ? -3.504 -6.827 20.987 1.00 93.75 95 ASN A N 1
ATOM 750 C CA . ASN A 1 95 ? -4.733 -7.461 21.466 1.00 93.75 95 ASN A CA 1
ATOM 751 C C . ASN A 1 95 ? -5.919 -7.161 20.538 1.00 93.75 95 ASN A C 1
ATOM 753 O O . ASN A 1 95 ? -6.687 -8.072 20.227 1.00 93.75 95 ASN A O 1
ATOM 757 N N . LYS A 1 96 ? -6.040 -5.921 20.046 1.00 95.00 96 LYS A N 1
ATOM 758 C CA . LYS A 1 96 ? -7.107 -5.547 19.112 1.00 95.00 96 LYS A CA 1
ATOM 759 C C . LYS A 1 96 ? -6.956 -6.163 17.732 1.00 95.00 96 LYS A C 1
ATOM 761 O O . LYS A 1 96 ? -7.961 -6.567 17.159 1.00 95.00 96 LYS A O 1
ATOM 766 N N . MET A 1 97 ? -5.737 -6.342 17.233 1.00 93.81 97 MET A N 1
ATOM 767 C CA . MET A 1 97 ? -5.522 -7.082 15.989 1.00 93.81 97 MET A CA 1
ATOM 768 C C . MET A 1 97 ? -5.989 -8.543 16.100 1.00 93.81 97 MET A C 1
ATOM 770 O O . MET A 1 97 ? -6.677 -9.025 15.202 1.00 93.81 97 MET A O 1
ATOM 774 N N . TYR A 1 98 ? -5.682 -9.236 17.206 1.00 93.06 98 TYR A N 1
ATOM 775 C CA . TYR A 1 98 ? -6.169 -10.606 17.437 1.00 93.06 98 TYR A CA 1
ATOM 776 C C . TYR A 1 98 ? -7.687 -10.671 17.625 1.00 93.06 98 TYR A C 1
ATOM 778 O O . TYR A 1 98 ? -8.327 -11.593 17.125 1.00 93.06 98 TYR A O 1
ATOM 786 N N . GLU A 1 99 ? -8.274 -9.701 18.326 1.00 94.19 99 GLU A N 1
ATOM 787 C CA . GLU A 1 99 ? -9.728 -9.572 18.431 1.00 94.19 99 GLU A CA 1
ATOM 788 C C . GLU A 1 99 ? -10.370 -9.399 17.052 1.00 94.19 99 GLU A C 1
ATOM 790 O O . GLU A 1 99 ? -11.333 -10.091 16.733 1.00 94.19 99 GLU A O 1
ATOM 795 N N . PHE A 1 100 ? -9.808 -8.533 16.206 1.00 94.38 100 PHE A N 1
ATOM 796 C CA . PHE A 1 100 ? -10.363 -8.239 14.887 1.00 94.38 100 PHE A CA 1
ATOM 797 C C . PHE A 1 100 ? -10.282 -9.429 13.930 1.00 94.38 100 PHE A C 1
ATOM 799 O O . PHE A 1 100 ? -11.223 -9.659 13.162 1.00 94.38 100 PHE A O 1
ATOM 806 N N . ASP A 1 101 ? -9.189 -10.192 13.997 1.00 89.62 101 ASP A N 1
ATOM 807 C CA . ASP A 1 101 ? -9.038 -11.449 13.266 1.00 89.62 101 ASP A CA 1
ATOM 808 C C . ASP A 1 101 ? -10.034 -12.513 13.761 1.00 89.62 101 ASP A C 1
ATOM 810 O O . ASP A 1 101 ? -10.797 -13.068 12.963 1.00 89.62 101 ASP A O 1
ATOM 814 N N . ARG A 1 102 ? -10.109 -12.729 15.085 1.00 93.19 102 ARG A N 1
ATOM 815 C CA . ARG A 1 102 ? -11.032 -13.687 15.720 1.00 93.19 102 ARG A CA 1
ATOM 816 C C . ARG A 1 102 ? -12.489 -13.391 15.377 1.00 93.19 102 ARG A C 1
ATOM 818 O O . ARG A 1 102 ? -13.223 -14.291 14.972 1.00 93.19 102 ARG A O 1
ATOM 825 N N . ASP A 1 103 ? -12.897 -12.134 15.520 1.00 93.06 103 ASP A N 1
ATOM 826 C CA . ASP A 1 103 ? -14.288 -11.698 15.365 1.00 93.06 103 ASP A CA 1
ATOM 827 C C . ASP A 1 103 ? -14.648 -11.389 13.905 1.00 93.06 103 ASP A C 1
ATOM 829 O O . ASP A 1 103 ? -15.761 -10.935 13.619 1.00 93.06 103 ASP A O 1
ATOM 833 N N . ARG A 1 104 ? -13.722 -11.653 12.969 1.00 92.62 104 ARG A N 1
ATOM 834 C CA . ARG A 1 104 ? -13.912 -11.504 11.521 1.00 92.62 104 ARG A CA 1
ATOM 835 C C . ARG A 1 104 ? -14.419 -10.111 11.152 1.00 92.62 104 ARG A C 1
ATOM 837 O O . ARG A 1 104 ? -15.356 -9.960 10.364 1.00 92.62 104 ARG A O 1
ATOM 844 N N . PHE A 1 105 ? -13.819 -9.077 11.743 1.00 94.56 105 PHE A N 1
ATOM 845 C CA . PHE A 1 105 ? -14.041 -7.696 11.299 1.00 94.56 105 PHE A CA 1
ATOM 846 C C . PHE A 1 105 ? -13.473 -7.469 9.900 1.00 94.56 105 PHE A C 1
ATOM 848 O O . PHE A 1 105 ? -13.995 -6.650 9.149 1.00 94.56 105 PHE A O 1
ATOM 855 N N . LEU A 1 106 ? -12.449 -8.244 9.547 1.00 93.69 106 LEU A N 1
ATOM 856 C CA . LEU A 1 106 ? -11.808 -8.274 8.246 1.00 93.69 106 LEU A CA 1
ATOM 857 C C . LEU A 1 106 ? -12.129 -9.585 7.515 1.00 93.69 106 LEU A C 1
ATOM 859 O O . LEU A 1 106 ? -12.055 -10.670 8.096 1.00 93.69 106 LEU A O 1
ATOM 863 N N . VAL A 1 107 ? -12.472 -9.486 6.233 1.00 93.38 107 VAL A N 1
ATOM 864 C CA . VAL A 1 107 ? -12.835 -10.608 5.362 1.00 93.38 107 VAL A CA 1
ATOM 865 C C . VAL A 1 107 ? -11.842 -10.689 4.202 1.00 93.38 107 VAL A C 1
ATOM 867 O O . VAL A 1 107 ? -11.617 -9.680 3.523 1.00 93.38 107 VAL A O 1
ATOM 870 N N . PRO A 1 108 ? -11.244 -11.867 3.948 1.00 92.31 108 PRO A N 1
ATOM 871 C CA . PRO A 1 108 ? -10.358 -12.052 2.811 1.00 92.31 108 PRO A CA 1
ATOM 872 C C . PRO A 1 108 ? -11.124 -11.969 1.496 1.00 92.31 108 PRO A C 1
ATOM 874 O O . PRO A 1 108 ? -12.149 -12.625 1.327 1.00 92.31 108 PRO A O 1
ATOM 877 N N . GLN A 1 109 ? -10.584 -11.203 0.555 1.00 92.94 109 GLN A N 1
ATOM 878 C CA . GLN A 1 109 ? -11.073 -11.146 -0.819 1.00 92.94 109 GLN A CA 1
ATOM 879 C C . GLN A 1 109 ? -10.463 -12.276 -1.661 1.00 92.94 109 GLN A C 1
ATOM 881 O O . GLN A 1 109 ? -9.555 -12.989 -1.210 1.00 92.94 109 GLN A O 1
ATOM 886 N N . HIS A 1 110 ? -10.950 -12.467 -2.889 1.00 91.56 110 HIS A N 1
ATOM 887 C CA . HIS A 1 110 ? -10.219 -13.276 -3.870 1.00 91.56 110 HIS A CA 1
ATOM 888 C C . HIS A 1 110 ? -8.889 -12.584 -4.234 1.00 91.56 110 HIS A C 1
ATOM 890 O O . HIS A 1 110 ? -8.753 -11.384 -3.994 1.00 91.56 110 HIS A O 1
ATOM 896 N N . PRO A 1 111 ? -7.871 -13.314 -4.731 1.00 93.94 111 PRO A N 1
ATOM 897 C CA . PRO A 1 111 ? -6.628 -12.678 -5.142 1.00 93.94 111 PRO A CA 1
ATOM 898 C C . PRO A 1 111 ? -6.867 -11.680 -6.278 1.00 93.94 111 PRO A C 1
ATOM 900 O O . PRO A 1 111 ? -7.524 -12.008 -7.266 1.00 93.94 111 PRO A O 1
ATOM 903 N N . GLY A 1 112 ? -6.304 -10.488 -6.128 1.00 95.69 112 GLY A N 1
ATOM 904 C CA . GLY A 1 112 ? -6.443 -9.397 -7.082 1.00 95.69 112 GLY A CA 1
ATOM 905 C C . GLY A 1 112 ? -5.785 -8.126 -6.563 1.00 95.69 112 GLY A C 1
ATOM 906 O O . GLY A 1 112 ? -5.488 -7.998 -5.373 1.00 95.69 112 GLY A O 1
ATOM 907 N N . PHE A 1 113 ? -5.540 -7.182 -7.464 1.00 97.69 113 PHE A N 1
ATOM 908 C CA . PHE A 1 113 ? -5.142 -5.829 -7.083 1.00 97.69 113 PHE A CA 1
ATOM 909 C C . PHE A 1 113 ? -6.372 -4.993 -6.727 1.00 97.69 113 PHE A C 1
ATOM 911 O O . PHE A 1 113 ? -7.507 -5.374 -7.025 1.00 97.69 113 PHE A O 1
ATOM 918 N N . VAL A 1 114 ? -6.154 -3.827 -6.117 1.00 98.25 114 VAL A N 1
ATOM 919 C CA . VAL A 1 114 ? -7.228 -2.846 -5.914 1.00 98.25 114 VAL A CA 1
ATOM 920 C C . VAL A 1 114 ? -6.878 -1.566 -6.642 1.00 98.25 114 VAL A C 1
ATOM 922 O O . VAL A 1 114 ? -5.928 -0.881 -6.272 1.00 98.25 114 VAL A O 1
ATOM 925 N N . LEU A 1 115 ? -7.648 -1.249 -7.679 1.00 98.69 115 LEU A N 1
ATOM 926 C CA . LEU A 1 115 ? -7.623 0.074 -8.287 1.00 98.69 115 LEU A CA 1
ATOM 927 C C . LEU A 1 115 ? -8.252 1.051 -7.296 1.00 98.69 115 LEU A C 1
ATOM 929 O O . LEU A 1 115 ? -9.350 0.796 -6.809 1.00 98.69 115 LEU A O 1
ATOM 933 N N . ILE A 1 116 ? -7.572 2.153 -7.018 1.00 98.31 116 ILE A N 1
ATOM 934 C CA . ILE A 1 116 ? -7.993 3.191 -6.080 1.00 98.31 116 ILE A CA 1
ATOM 935 C C . ILE A 1 116 ? -8.233 4.479 -6.862 1.00 98.31 116 ILE A C 1
ATOM 937 O O . ILE A 1 116 ? -7.410 4.858 -7.693 1.00 98.31 116 ILE A O 1
ATOM 941 N N . ASP A 1 117 ? -9.327 5.174 -6.563 1.00 98.06 117 ASP A N 1
ATOM 942 C CA . ASP A 1 117 ? -9.519 6.578 -6.927 1.00 98.06 117 ASP A CA 1
ATOM 943 C C . ASP A 1 117 ? -9.817 7.379 -5.660 1.00 98.06 117 ASP A C 1
ATOM 945 O O . ASP A 1 117 ? -10.741 7.073 -4.899 1.00 98.06 117 ASP A O 1
ATOM 949 N N . ARG A 1 118 ? -8.978 8.378 -5.403 1.00 96.38 118 ARG A N 1
ATOM 950 C CA . ARG A 1 118 ? -8.989 9.176 -4.183 1.00 96.38 118 ARG A CA 1
ATOM 951 C C . ARG A 1 118 ? -9.183 10.640 -4.535 1.00 96.38 118 ARG A C 1
ATOM 953 O O . ARG A 1 118 ? -8.329 11.250 -5.178 1.00 96.38 118 ARG A O 1
ATOM 960 N N . LYS A 1 119 ? -10.261 11.221 -4.026 1.00 97.25 119 LYS A N 1
ATOM 961 C CA . LYS A 1 119 ? -10.478 12.663 -3.987 1.00 97.25 119 LYS A CA 1
ATOM 962 C C . LYS A 1 119 ? -10.042 13.187 -2.628 1.00 97.25 119 LYS A C 1
ATOM 964 O O . LYS A 1 119 ? -10.357 12.598 -1.601 1.00 97.25 119 LYS A O 1
ATOM 969 N N . THR A 1 120 ? -9.344 14.309 -2.615 1.00 94.62 120 THR A N 1
ATOM 970 C CA . THR A 1 120 ? -8.963 15.037 -1.399 1.00 94.62 120 THR A CA 1
ATOM 971 C C . THR A 1 120 ? -9.368 16.504 -1.551 1.00 94.62 120 THR A C 1
ATOM 973 O O . THR A 1 120 ? -9.634 16.938 -2.672 1.00 94.62 120 THR A O 1
ATOM 976 N N . PRO A 1 121 ? -9.354 17.319 -0.483 1.00 94.06 121 PRO A N 1
ATOM 977 C CA . PRO A 1 121 ? -9.599 18.758 -0.606 1.00 94.06 121 PRO A CA 1
ATOM 978 C C . PRO A 1 121 ? -8.649 19.487 -1.570 1.00 94.06 121 PRO A C 1
ATOM 980 O O . PRO A 1 121 ? -8.951 20.595 -2.001 1.00 94.06 121 PRO A O 1
ATOM 983 N N . LEU A 1 122 ? -7.499 18.883 -1.893 1.00 94.38 122 LEU A N 1
ATOM 984 C CA . LEU A 1 122 ? -6.469 19.463 -2.756 1.00 94.38 122 LEU A CA 1
ATOM 985 C C . LEU A 1 122 ? -6.462 18.883 -4.177 1.00 94.38 122 LEU A C 1
ATOM 987 O O . LEU A 1 122 ? -5.878 19.482 -5.075 1.00 94.38 122 LEU A O 1
ATOM 991 N N . VAL A 1 123 ? -7.055 17.705 -4.383 1.00 94.75 123 VAL A N 1
ATOM 992 C CA . VAL A 1 123 ? -6.970 16.952 -5.642 1.00 94.75 123 VAL A CA 1
ATOM 993 C C . VAL A 1 123 ? -8.308 16.285 -5.917 1.00 94.75 123 VAL A C 1
ATOM 995 O O . VAL A 1 123 ? -8.764 15.481 -5.109 1.00 94.75 123 VAL A O 1
ATOM 998 N N . GLU A 1 124 ? -8.904 16.571 -7.075 1.00 95.50 124 GLU A N 1
ATOM 999 C CA . GLU A 1 124 ? -10.226 16.042 -7.437 1.00 95.50 124 GLU A CA 1
ATOM 1000 C C . GLU A 1 124 ? -10.213 14.526 -7.690 1.00 95.50 124 GLU A C 1
ATOM 1002 O O . GLU A 1 124 ? -11.179 13.842 -7.374 1.00 95.50 124 GLU A O 1
ATOM 1007 N N . SER A 1 125 ? -9.115 13.991 -8.229 1.00 95.69 125 SER A N 1
ATOM 1008 C CA . SER A 1 125 ? -8.918 12.552 -8.432 1.00 95.69 125 SER A CA 1
ATOM 1009 C C . SER A 1 125 ? -7.427 12.223 -8.490 1.00 95.69 125 SER A C 1
ATOM 1011 O O . SER A 1 125 ? -6.685 12.788 -9.298 1.00 95.69 125 SER A O 1
ATOM 1013 N N . ARG A 1 126 ? -6.995 11.286 -7.645 1.00 95.62 126 ARG A N 1
ATOM 1014 C CA . ARG A 1 126 ? -5.692 10.620 -7.696 1.00 95.62 126 ARG A CA 1
ATOM 1015 C C . ARG A 1 126 ? -5.924 9.122 -7.799 1.00 95.62 126 ARG A C 1
ATOM 1017 O O . ARG A 1 126 ? -6.540 8.530 -6.914 1.00 95.62 126 ARG A O 1
ATOM 1024 N N . LYS A 1 127 ? -5.398 8.525 -8.862 1.00 97.50 127 LYS A N 1
ATOM 1025 C CA . LYS A 1 127 ? -5.484 7.086 -9.102 1.00 97.50 127 LYS A CA 1
ATOM 1026 C C . LYS A 1 127 ? -4.293 6.393 -8.458 1.00 97.50 127 LYS A C 1
ATOM 1028 O O . LYS A 1 127 ? -3.206 6.959 -8.425 1.00 97.50 127 LYS A O 1
ATOM 1033 N N . GLY A 1 128 ? -4.520 5.193 -7.953 1.00 97.88 128 GLY A N 1
ATOM 1034 C CA . GLY A 1 128 ? -3.478 4.345 -7.395 1.00 97.88 128 GLY A CA 1
ATOM 1035 C C . GLY A 1 128 ? -3.801 2.876 -7.616 1.00 97.88 128 GLY A C 1
ATOM 1036 O O . GLY A 1 128 ? -4.940 2.520 -7.927 1.00 97.88 128 GLY A O 1
ATOM 1037 N N . LEU A 1 129 ? -2.808 2.010 -7.453 1.00 98.56 129 LEU A N 1
ATOM 1038 C CA . LEU A 1 129 ? -2.994 0.564 -7.544 1.00 98.56 129 LEU A CA 1
ATOM 1039 C C . LEU A 1 129 ? -2.387 -0.120 -6.323 1.00 98.56 129 LEU A C 1
ATOM 1041 O O . LEU A 1 129 ? -1.175 -0.095 -6.127 1.00 98.56 129 LEU A O 1
ATOM 1045 N N . LEU A 1 130 ? -3.225 -0.752 -5.505 1.00 98.31 130 LEU A N 1
ATOM 1046 C CA . LEU A 1 130 ? -2.770 -1.526 -4.358 1.00 98.31 130 LEU A CA 1
ATOM 1047 C C . LEU A 1 130 ? -2.236 -2.883 -4.826 1.00 98.31 130 LEU A C 1
ATOM 1049 O O . LEU A 1 130 ? -2.987 -3.714 -5.350 1.00 98.31 130 LEU A O 1
ATOM 1053 N N . VAL A 1 131 ? -0.946 -3.109 -4.599 1.00 98.00 131 VAL A N 1
ATOM 1054 C CA . VAL A 1 131 ? -0.216 -4.328 -4.969 1.00 98.00 131 VAL A CA 1
ATOM 1055 C C . VAL A 1 131 ? 0.564 -4.872 -3.774 1.00 98.00 131 VAL A C 1
ATOM 1057 O O . VAL A 1 131 ? 0.652 -4.219 -2.736 1.00 98.00 131 VAL A O 1
ATOM 1060 N N . ALA A 1 132 ? 1.150 -6.064 -3.907 1.00 97.69 132 ALA A N 1
ATOM 1061 C CA . ALA A 1 132 ? 2.131 -6.565 -2.951 1.00 97.69 132 ALA A CA 1
ATOM 1062 C C . ALA A 1 132 ? 3.517 -6.666 -3.592 1.00 97.69 132 ALA A C 1
ATOM 1064 O O . ALA A 1 132 ? 3.672 -7.295 -4.639 1.00 97.69 132 ALA A O 1
ATOM 1065 N N . LEU A 1 133 ? 4.517 -6.078 -2.939 1.00 98.25 133 LEU A N 1
ATOM 1066 C CA . LEU A 1 133 ? 5.909 -6.125 -3.376 1.00 98.25 133 LEU A CA 1
ATOM 1067 C C . LEU A 1 133 ? 6.734 -7.094 -2.533 1.00 98.25 133 LEU A C 1
ATOM 1069 O O . LEU A 1 133 ? 6.534 -7.209 -1.324 1.00 98.25 133 LEU A O 1
ATOM 1073 N N . ASP A 1 134 ? 7.666 -7.777 -3.186 1.00 97.75 134 ASP A N 1
ATOM 1074 C CA . ASP A 1 134 ? 8.588 -8.732 -2.584 1.00 97.75 134 ASP A CA 1
ATOM 1075 C C . ASP A 1 134 ? 9.717 -8.013 -1.836 1.00 97.75 134 ASP A C 1
ATOM 1077 O O . ASP A 1 134 ? 10.540 -7.307 -2.424 1.00 97.75 134 ASP A O 1
ATOM 1081 N N . LEU A 1 135 ? 9.790 -8.222 -0.523 1.00 97.56 135 LEU A N 1
ATOM 1082 C CA . LEU A 1 135 ? 10.818 -7.619 0.314 1.00 97.56 135 LEU A CA 1
ATOM 1083 C C . LEU A 1 135 ? 12.211 -8.179 0.024 1.00 97.56 135 LEU A C 1
ATOM 1085 O O . LEU A 1 135 ? 13.190 -7.502 0.331 1.00 97.56 135 LEU A O 1
ATOM 1089 N N . ASP A 1 136 ? 12.358 -9.360 -0.579 1.00 96.94 136 ASP A N 1
ATOM 1090 C CA . ASP A 1 136 ? 13.674 -9.842 -1.020 1.00 96.94 136 ASP A CA 1
ATOM 1091 C C . ASP A 1 136 ? 14.226 -9.020 -2.201 1.00 96.94 136 ASP A C 1
ATOM 1093 O O . ASP A 1 136 ? 15.442 -8.920 -2.352 1.00 96.94 136 ASP A O 1
ATOM 1097 N N . MET A 1 137 ? 13.358 -8.323 -2.946 1.00 97.31 137 MET A N 1
ATOM 1098 C CA . MET A 1 137 ? 13.716 -7.391 -4.027 1.00 97.31 137 MET A CA 1
ATOM 1099 C C . MET A 1 137 ? 13.829 -5.932 -3.555 1.00 97.31 137 MET A C 1
ATOM 1101 O O . MET A 1 137 ? 14.024 -5.020 -4.369 1.00 97.31 137 MET A O 1
ATOM 1105 N N . TYR A 1 138 ? 13.730 -5.693 -2.245 1.00 97.62 138 TYR A N 1
ATOM 1106 C CA . TYR A 1 138 ? 13.883 -4.381 -1.627 1.00 97.62 138 TYR A CA 1
ATOM 1107 C C . TYR A 1 138 ? 15.162 -4.271 -0.800 1.00 97.62 138 TYR A C 1
ATOM 1109 O O . TYR A 1 138 ? 15.442 -5.091 0.077 1.00 97.62 138 TYR A O 1
ATOM 1117 N N . SER A 1 139 ? 15.911 -3.191 -1.029 1.00 96.62 139 SER A N 1
ATOM 1118 C CA . SER A 1 139 ? 17.047 -2.824 -0.186 1.00 96.62 139 SER A CA 1
ATOM 1119 C C . SER A 1 139 ? 17.155 -1.310 -0.022 1.00 96.62 139 SER A C 1
ATOM 1121 O O . SER A 1 139 ? 17.187 -0.559 -0.998 1.00 96.62 139 SER A O 1
ATOM 1123 N N . PHE A 1 140 ? 17.254 -0.881 1.237 1.00 94.31 140 PHE A N 1
ATOM 1124 C CA . PHE A 1 140 ? 17.503 0.503 1.649 1.00 94.31 140 PHE A CA 1
ATOM 1125 C C . PHE A 1 140 ? 18.977 0.768 1.992 1.00 94.31 140 PHE A C 1
ATOM 1127 O O . PHE A 1 140 ? 19.313 1.802 2.572 1.00 94.31 140 PHE A O 1
ATOM 1134 N N . GLU A 1 141 ? 19.873 -0.164 1.663 1.00 93.88 141 GLU A N 1
ATOM 1135 C CA . GLU A 1 141 ? 21.307 0.029 1.848 1.00 93.88 141 GLU A CA 1
ATOM 1136 C C . GLU A 1 141 ? 21.866 1.040 0.843 1.00 93.88 141 GLU A C 1
ATOM 1138 O O . GLU A 1 141 ? 21.442 1.130 -0.314 1.00 93.88 141 GLU A O 1
ATOM 1143 N N . LYS A 1 142 ? 22.863 1.813 1.280 1.00 91.06 142 LYS A N 1
ATOM 1144 C CA . LYS A 1 142 ? 23.521 2.794 0.417 1.00 91.06 142 LYS A CA 1
ATOM 1145 C C . LYS A 1 142 ? 24.202 2.077 -0.753 1.00 91.06 142 LYS A C 1
ATOM 1147 O O . LYS A 1 142 ? 25.019 1.192 -0.542 1.00 91.06 142 LYS A O 1
ATOM 1152 N N . GLY A 1 143 ? 23.908 2.514 -1.978 1.00 90.94 143 GLY A N 1
ATOM 1153 C CA . GLY A 1 143 ? 24.483 1.932 -3.197 1.00 90.94 143 GLY A CA 1
ATOM 1154 C C . GLY A 1 143 ? 23.755 0.689 -3.717 1.00 90.94 143 GLY A C 1
ATOM 1155 O O . GLY A 1 143 ? 24.181 0.137 -4.731 1.00 90.94 143 GLY A O 1
ATOM 1156 N N . SER A 1 144 ? 22.652 0.284 -3.075 1.00 93.94 144 SER A N 1
ATOM 1157 C CA . SER A 1 144 ? 21.769 -0.790 -3.539 1.00 93.94 144 SER A CA 1
ATOM 1158 C C . SER A 1 144 ? 21.442 -0.659 -5.029 1.00 93.94 144 SER A C 1
ATOM 1160 O O . SER A 1 144 ? 21.054 0.415 -5.494 1.00 93.94 144 SER A O 1
ATOM 1162 N N . GLN A 1 145 ? 21.568 -1.768 -5.762 1.00 94.88 145 GLN A N 1
ATOM 1163 C CA . GLN A 1 145 ? 21.139 -1.914 -7.160 1.00 94.88 145 GLN A CA 1
ATOM 1164 C C . GLN A 1 145 ? 19.776 -2.611 -7.281 1.00 94.88 145 GLN A C 1
ATOM 1166 O O . GLN A 1 145 ? 19.403 -3.055 -8.362 1.00 94.88 145 GLN A O 1
ATOM 1171 N N . SER A 1 146 ? 19.048 -2.727 -6.166 1.00 96.75 146 SER A N 1
ATOM 1172 C CA . SER A 1 146 ? 17.774 -3.435 -6.111 1.00 96.75 146 SER A CA 1
ATOM 1173 C C . SER A 1 146 ? 16.682 -2.723 -6.906 1.00 96.75 146 SER A C 1
ATOM 1175 O O . SER A 1 146 ? 16.647 -1.491 -6.967 1.00 96.75 146 SER A O 1
ATOM 1177 N N . LEU A 1 147 ? 15.755 -3.515 -7.448 1.00 97.12 147 LEU A N 1
ATOM 1178 C CA . LEU A 1 147 ? 14.615 -3.040 -8.232 1.00 97.12 147 LEU A CA 1
ATOM 1179 C C . LEU A 1 147 ? 13.700 -2.101 -7.424 1.00 97.12 147 LEU A C 1
ATOM 1181 O O . LEU A 1 147 ? 13.160 -1.131 -7.964 1.00 97.12 147 LEU A O 1
ATOM 1185 N N . ILE A 1 148 ? 13.573 -2.386 -6.123 1.00 98.00 148 ILE A N 1
ATOM 1186 C CA . ILE A 1 148 ? 12.817 -1.618 -5.135 1.00 98.00 148 ILE A CA 1
ATOM 1187 C C . ILE A 1 148 ? 13.814 -0.979 -4.167 1.00 98.00 148 ILE A C 1
ATOM 1189 O O . ILE A 1 148 ? 14.596 -1.673 -3.508 1.00 98.00 148 ILE A O 1
ATOM 1193 N N . ARG A 1 149 ? 13.800 0.348 -4.053 1.00 96.25 149 ARG A N 1
ATOM 1194 C CA . ARG A 1 149 ? 14.694 1.086 -3.143 1.00 96.25 149 ARG A CA 1
ATOM 1195 C C . ARG A 1 149 ? 14.130 2.472 -2.837 1.00 96.25 149 ARG A C 1
ATOM 1197 O O . ARG A 1 149 ? 13.372 3.006 -3.648 1.00 96.25 149 ARG A O 1
ATOM 1204 N N . PRO A 1 150 ? 14.447 3.051 -1.669 1.00 94.69 150 PRO A N 1
ATOM 1205 C CA . PRO A 1 150 ? 13.868 4.322 -1.273 1.00 94.69 150 PRO A CA 1
ATOM 1206 C C . PRO A 1 150 ? 14.507 5.494 -2.017 1.00 94.69 150 PRO A C 1
ATOM 1208 O O . PRO A 1 150 ? 15.695 5.464 -2.343 1.00 94.69 150 PRO A O 1
ATOM 1211 N N . THR A 1 151 ? 13.717 6.539 -2.258 1.00 91.44 151 THR A N 1
ATOM 1212 C CA . THR A 1 151 ? 14.206 7.813 -2.815 1.00 91.44 151 THR A CA 1
ATOM 1213 C C . THR A 1 151 ? 14.941 8.653 -1.769 1.00 91.44 151 THR A C 1
ATOM 1215 O O . THR A 1 151 ? 15.775 9.488 -2.112 1.00 91.44 151 THR A O 1
ATOM 1218 N N . GLU A 1 152 ? 14.676 8.394 -0.486 1.00 87.88 152 GLU A N 1
ATOM 1219 C CA . GLU A 1 152 ? 15.274 9.080 0.655 1.00 87.88 152 GLU A CA 1
ATOM 1220 C C . GLU A 1 152 ? 15.965 8.110 1.616 1.00 87.88 152 GLU A C 1
ATOM 1222 O O . GLU A 1 152 ? 15.622 6.929 1.723 1.00 87.88 152 GLU A O 1
ATOM 1227 N N . LYS A 1 153 ? 16.938 8.620 2.378 1.00 88.88 153 LYS A N 1
ATOM 1228 C CA . LYS A 1 153 ? 17.670 7.819 3.361 1.00 88.88 153 LYS A CA 1
ATOM 1229 C C . LYS A 1 153 ? 16.733 7.352 4.480 1.00 88.88 153 LYS A C 1
ATOM 1231 O O . LYS A 1 153 ? 16.189 8.162 5.225 1.00 88.88 153 LYS A O 1
ATOM 1236 N N . THR A 1 154 ? 16.642 6.040 4.673 1.00 88.31 154 THR A N 1
ATOM 1237 C CA . THR A 1 154 ? 16.038 5.458 5.875 1.00 88.31 154 THR A CA 1
ATOM 1238 C C . THR A 1 154 ? 16.890 5.780 7.101 1.00 88.31 154 THR A C 1
ATOM 1240 O O . THR A 1 154 ? 18.106 5.583 7.080 1.00 88.31 154 THR A O 1
ATOM 1243 N N . ILE A 1 155 ? 16.254 6.244 8.177 1.00 87.38 155 ILE A N 1
ATOM 1244 C CA . ILE A 1 155 ? 16.893 6.548 9.462 1.00 87.38 155 ILE A CA 1
ATOM 1245 C C . ILE A 1 155 ? 16.751 5.313 10.367 1.00 87.38 155 ILE A C 1
ATOM 1247 O O . ILE A 1 155 ? 15.646 5.052 10.856 1.00 87.38 155 ILE A O 1
ATOM 1251 N N . PRO A 1 156 ? 17.820 4.519 10.589 1.00 87.56 156 PRO A N 1
ATOM 1252 C CA . PRO A 1 156 ? 17.733 3.269 11.345 1.00 87.56 156 PRO A CA 1
ATOM 1253 C C . PRO A 1 156 ? 17.194 3.454 12.766 1.00 87.56 156 PRO A C 1
ATOM 1255 O O . PRO A 1 156 ? 16.471 2.596 13.264 1.00 87.56 156 PRO A O 1
ATOM 1258 N N . GLU A 1 157 ? 17.473 4.596 13.393 1.00 85.88 157 GLU A N 1
ATOM 1259 C CA . GLU A 1 157 ? 17.054 4.931 14.757 1.00 85.88 157 GLU A CA 1
ATOM 1260 C C . GLU A 1 157 ? 15.528 5.053 14.897 1.00 85.88 157 GLU A C 1
ATOM 1262 O O . GLU A 1 157 ? 14.998 4.946 16.002 1.00 85.88 157 GLU A O 1
ATOM 1267 N N . ARG A 1 158 ? 14.804 5.242 13.784 1.00 84.62 158 ARG A N 1
ATOM 1268 C CA . ARG A 1 158 ? 13.334 5.303 13.757 1.00 84.62 158 ARG A CA 1
ATOM 1269 C C . ARG A 1 158 ? 12.669 3.931 13.619 1.00 84.62 158 ARG A C 1
ATOM 1271 O O . ARG A 1 158 ? 11.455 3.830 13.780 1.00 84.62 158 ARG A O 1
ATOM 1278 N N . LEU A 1 159 ? 13.427 2.872 13.324 1.00 88.50 159 LEU A N 1
ATOM 1279 C CA . LEU A 1 159 ? 12.875 1.534 13.093 1.00 88.50 159 LEU A CA 1
ATOM 1280 C C . LEU A 1 159 ? 12.456 0.779 14.370 1.00 88.50 159 LEU A C 1
ATOM 1282 O O . LEU A 1 159 ? 11.417 0.126 14.307 1.00 88.50 159 LEU A O 1
ATOM 1286 N N . PRO A 1 160 ? 13.172 0.831 15.517 1.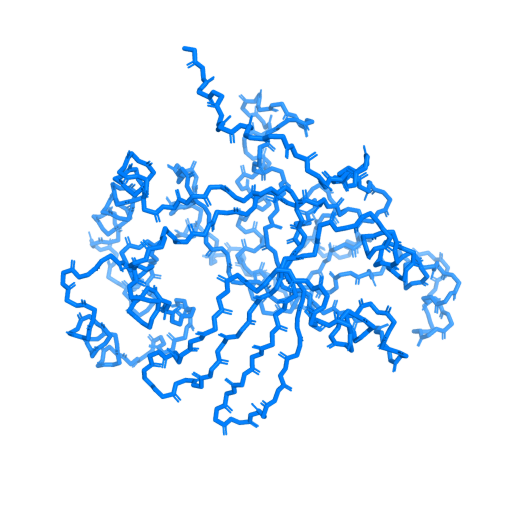00 89.69 160 PRO A N 1
ATOM 1287 C CA . PRO A 1 160 ? 12.869 -0.040 16.657 1.00 89.69 160 PRO A CA 1
ATOM 1288 C C . PRO A 1 160 ? 11.430 0.055 17.194 1.00 89.69 160 PRO A C 1
ATOM 1290 O O . PRO A 1 160 ? 10.814 -0.996 17.366 1.00 89.69 160 PRO A O 1
ATOM 1293 N N . PRO A 1 161 ? 10.829 1.250 17.394 1.00 84.25 161 PRO A N 1
ATOM 1294 C CA . PRO A 1 161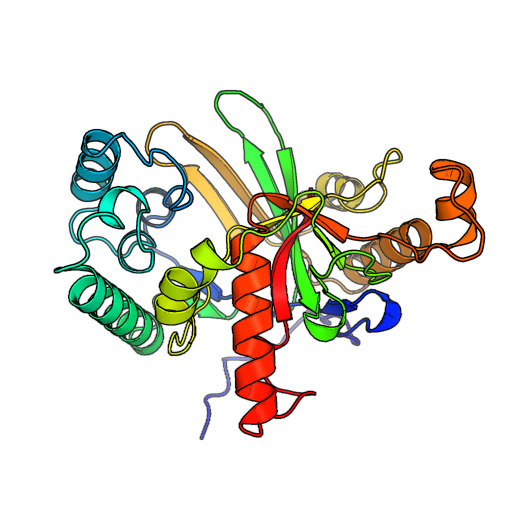 ? 9.431 1.338 17.828 1.00 84.25 161 PRO A CA 1
ATOM 1295 C C . PRO A 1 161 ? 8.457 0.710 16.821 1.00 84.25 161 PRO A C 1
ATOM 1297 O O . PRO A 1 161 ? 7.491 0.057 17.206 1.00 84.25 161 PRO A O 1
ATOM 1300 N N . ARG A 1 162 ? 8.741 0.861 15.523 1.00 88.75 162 ARG A N 1
ATOM 1301 C CA . ARG A 1 162 ? 7.929 0.308 14.431 1.00 88.75 162 ARG A CA 1
ATOM 1302 C C . ARG A 1 162 ? 8.061 -1.212 14.347 1.00 88.75 162 ARG A C 1
ATOM 1304 O O . ARG A 1 162 ? 7.068 -1.896 14.119 1.00 88.75 162 ARG A O 1
ATOM 1311 N N . ILE A 1 163 ? 9.265 -1.742 14.577 1.00 91.25 163 ILE A N 1
ATOM 1312 C CA . ILE A 1 163 ? 9.514 -3.187 14.666 1.00 91.25 163 ILE A CA 1
ATOM 1313 C C . ILE A 1 163 ? 8.717 -3.774 15.830 1.00 91.25 163 ILE A C 1
ATOM 1315 O O . ILE A 1 163 ? 8.011 -4.749 15.613 1.00 91.25 163 ILE A O 1
ATOM 1319 N N . ALA A 1 164 ? 8.746 -3.148 17.011 1.00 88.31 164 ALA A N 1
ATOM 1320 C CA . ALA A 1 164 ? 8.033 -3.635 18.196 1.00 88.31 164 ALA A CA 1
ATOM 1321 C C . ALA A 1 164 ? 6.510 -3.759 17.989 1.00 88.31 164 ALA A C 1
ATOM 1323 O O . ALA A 1 164 ? 5.887 -4.675 18.517 1.00 88.31 164 ALA A O 1
ATOM 1324 N N . ILE A 1 165 ? 5.909 -2.866 17.194 1.00 86.50 165 ILE A N 1
ATOM 1325 C CA . ILE A 1 165 ? 4.489 -2.961 16.816 1.00 86.50 165 ILE A CA 1
ATOM 1326 C C . ILE A 1 165 ? 4.256 -4.123 15.839 1.00 86.50 165 ILE A C 1
ATOM 1328 O O . ILE A 1 165 ? 3.240 -4.808 15.923 1.00 86.50 165 ILE A O 1
ATOM 1332 N N . ARG A 1 166 ? 5.186 -4.344 14.902 1.00 89.94 166 ARG A N 1
ATOM 1333 C CA . ARG A 1 166 ? 5.003 -5.244 13.756 1.00 89.94 166 ARG A CA 1
ATOM 1334 C C . ARG A 1 166 ? 5.396 -6.699 14.021 1.00 89.94 166 ARG A C 1
ATOM 1336 O O . ARG A 1 166 ? 4.751 -7.593 13.487 1.00 89.94 166 ARG A O 1
ATOM 1343 N N . GLU A 1 167 ? 6.437 -6.959 14.810 1.00 85.00 167 GLU A N 1
ATOM 1344 C CA . GLU A 1 167 ? 7.078 -8.284 14.917 1.00 85.00 167 GLU A CA 1
ATOM 1345 C C . GLU A 1 167 ? 6.155 -9.413 15.409 1.00 85.00 167 GLU A C 1
ATOM 1347 O O . GLU A 1 167 ? 6.425 -10.586 15.162 1.00 85.00 167 GLU A O 1
ATOM 1352 N N . GLN A 1 168 ? 5.059 -9.072 16.088 1.00 79.31 168 GLN A N 1
ATOM 1353 C CA . GLN A 1 168 ? 4.089 -10.025 16.639 1.00 79.31 168 GLN A CA 1
ATOM 1354 C C . GLN A 1 168 ? 2.646 -9.728 16.198 1.00 79.31 168 GLN A C 1
ATOM 1356 O O . GLN A 1 168 ? 1.693 -10.226 16.813 1.00 79.31 168 GLN A O 1
ATOM 1361 N N . ALA A 1 169 ? 2.482 -8.894 15.168 1.00 85.31 169 ALA A N 1
ATOM 1362 C CA . ALA A 1 169 ? 1.184 -8.493 14.648 1.00 85.31 169 ALA A CA 1
ATOM 1363 C C . ALA A 1 169 ? 0.591 -9.592 13.742 1.00 85.31 169 ALA A C 1
ATOM 1365 O O . ALA A 1 169 ? 1.264 -10.035 12.811 1.00 85.31 169 ALA A O 1
ATOM 1366 N N . PRO A 1 170 ? -0.666 -10.027 13.963 1.00 87.31 170 PRO A N 1
ATOM 1367 C CA . PRO A 1 170 ? -1.341 -10.974 13.070 1.00 87.31 170 PRO A CA 1
ATOM 1368 C C . PRO A 1 170 ? -1.888 -10.305 11.796 1.00 87.31 170 PRO A C 1
ATOM 1370 O O . PRO A 1 170 ? -2.291 -10.992 10.862 1.00 87.31 170 PRO A O 1
ATOM 1373 N N . LEU A 1 171 ? -1.916 -8.969 11.762 1.00 89.25 171 LEU A N 1
ATOM 1374 C CA . LEU A 1 171 ? -2.433 -8.148 10.671 1.00 89.25 171 LEU A CA 1
ATOM 1375 C C . LEU A 1 171 ? -1.408 -7.076 10.296 1.00 89.25 171 LEU A C 1
ATOM 1377 O O . LEU A 1 171 ? -0.671 -6.585 11.149 1.00 89.25 171 LEU A O 1
ATOM 1381 N N . GLU A 1 172 ? -1.415 -6.662 9.032 1.00 87.38 172 GLU A N 1
ATOM 1382 C CA . GLU A 1 172 ? -0.616 -5.538 8.550 1.00 87.38 172 GLU A CA 1
ATOM 1383 C C . GLU A 1 172 ? -1.525 -4.471 7.934 1.00 87.38 172 GLU A C 1
ATOM 1385 O O . GLU A 1 172 ? -2.384 -4.783 7.110 1.00 87.38 172 GLU A O 1
ATOM 1390 N N . LEU A 1 173 ? -1.316 -3.211 8.324 1.00 88.94 173 LEU A N 1
ATOM 1391 C CA . LEU A 1 173 ? -2.010 -2.044 7.775 1.00 88.94 173 LEU A CA 1
ATOM 1392 C C . LEU A 1 173 ? -0.977 -1.023 7.272 1.00 88.94 173 LEU A C 1
ATOM 1394 O O . LEU A 1 173 ? -0.759 0.002 7.921 1.00 88.94 173 LEU A O 1
ATOM 1398 N N . PRO A 1 174 ? -0.261 -1.318 6.175 1.00 88.19 174 PRO A N 1
ATOM 1399 C CA . PRO A 1 174 ? 0.779 -0.429 5.692 1.00 88.19 174 PRO A CA 1
ATOM 1400 C C . PRO A 1 174 ? 0.170 0.762 4.943 1.00 88.19 174 PRO A C 1
ATOM 1402 O O . PRO A 1 174 ? -0.768 0.616 4.163 1.00 88.19 174 PRO A O 1
ATOM 1405 N N . HIS A 1 175 ? 0.754 1.940 5.150 1.00 90.44 175 HIS A N 1
ATOM 1406 C CA . HIS A 1 175 ? 0.587 3.100 4.279 1.00 90.44 175 HIS A CA 1
ATOM 1407 C C . HIS A 1 175 ? 1.952 3.387 3.654 1.00 90.44 175 HIS A C 1
ATOM 1409 O O . HIS A 1 175 ? 2.861 3.872 4.330 1.00 90.44 175 HIS A O 1
ATOM 1415 N N . ILE A 1 176 ? 2.129 2.945 2.410 1.00 95.12 176 ILE A N 1
ATOM 1416 C CA . ILE A 1 176 ? 3.391 3.023 1.673 1.00 95.12 176 ILE A CA 1
ATOM 1417 C C . ILE A 1 176 ? 3.042 3.415 0.243 1.00 95.12 176 ILE A C 1
ATOM 1419 O O . ILE A 1 176 ? 2.319 2.680 -0.433 1.00 95.12 176 ILE A O 1
ATOM 1423 N N . LEU A 1 177 ? 3.555 4.562 -0.196 1.00 95.56 177 LEU A N 1
ATOM 1424 C CA . LEU A 1 177 ? 3.399 5.056 -1.556 1.00 95.56 177 LEU A CA 1
ATOM 1425 C C . LEU A 1 177 ? 4.671 4.742 -2.341 1.00 95.56 177 LEU A C 1
ATOM 1427 O O . LEU A 1 177 ? 5.771 5.193 -2.006 1.00 95.56 177 LEU A O 1
ATOM 1431 N N . VAL A 1 178 ? 4.515 3.949 -3.391 1.00 98.00 178 VAL A N 1
ATOM 1432 C CA . VAL A 1 178 ? 5.592 3.577 -4.302 1.00 98.00 178 VAL A CA 1
ATOM 1433 C C . VAL A 1 178 ? 5.335 4.266 -5.627 1.00 98.00 178 VAL A C 1
ATOM 1435 O O . VAL A 1 178 ? 4.263 4.136 -6.202 1.00 98.00 178 VAL A O 1
ATOM 1438 N N . LEU A 1 179 ? 6.322 5.012 -6.098 1.00 97.75 179 LEU A N 1
ATOM 1439 C CA . LEU A 1 179 ? 6.212 5.770 -7.334 1.00 97.75 179 LEU A CA 1
ATOM 1440 C C . LEU A 1 179 ? 6.493 4.856 -8.533 1.00 97.75 179 LEU A C 1
ATOM 1442 O O . LEU A 1 179 ? 7.310 3.939 -8.425 1.00 97.75 179 LEU A O 1
ATOM 1446 N N . ILE A 1 180 ? 5.885 5.142 -9.682 1.00 97.81 180 ILE A N 1
ATOM 1447 C CA . ILE A 1 180 ? 6.283 4.585 -10.985 1.00 97.81 180 ILE A CA 1
ATOM 1448 C C . ILE A 1 180 ? 6.551 5.710 -11.999 1.00 97.81 180 ILE A C 1
ATOM 1450 O O . ILE A 1 180 ? 5.807 6.682 -12.081 1.00 97.81 180 ILE A O 1
ATOM 1454 N N . ASP A 1 181 ? 7.616 5.599 -12.800 1.00 96.75 181 ASP A N 1
ATOM 1455 C CA . ASP A 1 181 ? 7.877 6.539 -13.910 1.00 96.75 181 ASP A CA 1
ATOM 1456 C C . ASP A 1 181 ? 7.205 6.049 -15.196 1.00 96.75 181 ASP A C 1
ATOM 1458 O O . ASP A 1 181 ? 7.836 5.471 -16.093 1.00 96.75 181 ASP A O 1
ATOM 1462 N N . ASP A 1 182 ? 5.894 6.276 -15.246 1.00 97.50 182 ASP A N 1
ATOM 1463 C CA . ASP A 1 182 ? 4.993 5.891 -16.330 1.00 97.50 182 ASP A CA 1
ATOM 1464 C C . ASP A 1 182 ? 4.361 7.129 -17.001 1.00 97.50 182 ASP A C 1
ATOM 1466 O O . ASP A 1 182 ? 3.160 7.371 -16.877 1.00 97.50 182 ASP A O 1
ATOM 1470 N N . PRO A 1 183 ? 5.147 7.962 -17.713 1.00 96.06 183 PRO A N 1
ATOM 1471 C CA . PRO A 1 183 ? 4.644 9.198 -18.322 1.00 96.06 183 PRO A CA 1
ATOM 1472 C C . PRO A 1 183 ? 3.550 8.952 -19.372 1.00 96.06 183 PRO A C 1
ATOM 1474 O O . PRO A 1 183 ? 2.732 9.832 -19.634 1.00 96.06 183 PRO A O 1
ATOM 1477 N N . GLU A 1 184 ? 3.537 7.756 -19.963 1.00 97.31 184 GLU A N 1
ATOM 1478 C CA . GLU A 1 184 ? 2.557 7.310 -20.953 1.00 97.31 184 GLU A CA 1
ATOM 1479 C C . GLU A 1 184 ? 1.304 6.697 -20.319 1.00 97.31 184 GLU A C 1
ATOM 1481 O O . GLU A 1 184 ? 0.382 6.345 -21.053 1.00 97.31 184 GLU A O 1
ATOM 1486 N N . LYS A 1 185 ? 1.237 6.611 -18.979 1.00 97.94 185 LYS A N 1
ATOM 1487 C CA . LYS A 1 185 ? 0.035 6.199 -18.243 1.00 97.94 185 LYS A CA 1
ATOM 1488 C C . LYS A 1 185 ? -0.465 4.825 -18.681 1.00 97.94 185 LYS A C 1
ATOM 1490 O O . LYS A 1 185 ? -1.623 4.633 -19.040 1.00 97.94 185 LYS A O 1
ATOM 1495 N N . THR A 1 186 ? 0.449 3.867 -18.737 1.00 98.31 186 THR A N 1
ATOM 1496 C CA . THR A 1 186 ? 0.221 2.527 -19.275 1.00 98.31 186 THR A CA 1
ATOM 1497 C C . THR A 1 186 ? -0.160 1.497 -18.212 1.00 98.31 186 THR A C 1
ATOM 1499 O O . THR A 1 186 ? -0.683 0.440 -18.566 1.00 98.31 186 THR A O 1
ATOM 1502 N N . VAL A 1 187 ? 0.083 1.778 -16.928 1.00 98.56 187 VAL A N 1
ATOM 1503 C CA . VAL A 1 187 ? -0.145 0.840 -15.820 1.00 98.56 187 VAL A CA 1
ATOM 1504 C C . VAL A 1 187 ? -1.526 1.017 -15.183 1.00 98.56 187 VAL A C 1
ATOM 1506 O O . VAL A 1 187 ? -2.284 0.050 -15.099 1.00 98.56 187 VAL A O 1
ATOM 1509 N N . ILE A 1 188 ? -1.864 2.222 -14.707 1.00 98.56 188 ILE A N 1
ATOM 1510 C CA . ILE A 1 188 ? -3.039 2.443 -13.840 1.00 98.56 188 ILE A CA 1
ATOM 1511 C C . ILE A 1 188 ? -4.232 2.968 -14.642 1.00 98.56 188 ILE A C 1
ATOM 1513 O O . ILE A 1 188 ? -5.362 2.502 -14.485 1.00 98.56 188 ILE A O 1
ATOM 1517 N N . GLU A 1 189 ? -4.005 3.935 -15.520 1.00 98.12 189 GLU A N 1
ATOM 1518 C CA . GLU A 1 189 ? -5.054 4.639 -16.250 1.00 98.12 189 GLU A CA 1
ATOM 1519 C C . GLU A 1 189 ? -5.909 3.744 -17.153 1.00 98.12 189 GLU A C 1
ATOM 1521 O O . GLU A 1 189 ? -7.133 3.900 -17.100 1.00 98.12 189 GLU A O 1
ATOM 1526 N N . PRO A 1 190 ? -5.360 2.740 -17.870 1.00 98.12 190 PRO A N 1
ATOM 1527 C CA . PRO A 1 190 ? -6.179 1.831 -18.666 1.00 98.12 190 PRO A CA 1
ATOM 1528 C C . PRO A 1 190 ? -7.165 1.025 -17.813 1.00 98.12 190 PRO A C 1
ATOM 1530 O O . PRO A 1 190 ? -8.205 0.598 -18.307 1.00 98.12 190 PRO A O 1
ATOM 1533 N N . LEU A 1 191 ? -6.867 0.807 -16.525 1.00 98.00 191 LEU A N 1
ATOM 1534 C CA . LEU A 1 191 ? -7.798 0.192 -15.573 1.00 98.00 191 LEU A CA 1
ATOM 1535 C C . LEU A 1 191 ? -8.884 1.184 -15.155 1.00 98.00 191 LEU A C 1
ATOM 1537 O O . LEU A 1 191 ? -10.052 0.815 -15.062 1.00 98.00 191 LEU A O 1
ATOM 1541 N N . ALA A 1 192 ? -8.507 2.439 -14.907 1.00 97.12 192 ALA A N 1
ATOM 1542 C CA . ALA A 1 192 ? -9.432 3.483 -14.485 1.00 97.12 192 ALA A CA 1
ATOM 1543 C C . ALA A 1 192 ? -10.476 3.829 -15.554 1.00 97.12 192 ALA A C 1
ATOM 1545 O O . ALA A 1 192 ? -11.627 4.120 -15.211 1.00 97.12 192 ALA A O 1
ATOM 1546 N N . GLU A 1 193 ? -10.101 3.761 -16.832 1.00 97.25 193 GLU A N 1
ATOM 1547 C CA . GLU A 1 193 ? -11.013 3.924 -17.969 1.00 97.25 193 GLU A CA 1
ATOM 1548 C C . GLU A 1 193 ? -12.076 2.821 -18.016 1.00 97.25 193 GLU A C 1
ATOM 1550 O O . GLU A 1 193 ? -13.246 3.106 -18.258 1.00 97.25 193 GLU A O 1
ATOM 1555 N N . LYS A 1 194 ? -11.700 1.577 -17.694 1.00 96.38 194 LYS A N 1
ATOM 1556 C CA . LYS A 1 194 ? -12.608 0.417 -17.672 1.00 96.38 194 LYS A CA 1
ATOM 1557 C C . LYS A 1 194 ? -13.126 0.047 -16.280 1.00 96.38 194 LYS A C 1
ATOM 1559 O O . LYS A 1 194 ? -13.619 -1.062 -16.093 1.00 96.38 194 LYS A O 1
ATOM 1564 N N . ARG A 1 195 ? -13.044 0.953 -15.296 1.00 96.06 195 ARG A N 1
ATOM 1565 C CA . ARG A 1 195 ? -13.358 0.651 -13.883 1.00 96.06 195 ARG A CA 1
ATOM 1566 C C . ARG A 1 195 ? -14.769 0.109 -13.649 1.00 96.06 195 ARG A C 1
ATOM 1568 O O . ARG A 1 195 ? -14.987 -0.632 -12.699 1.00 96.06 195 ARG A O 1
ATOM 1575 N N . GLU A 1 196 ? -15.719 0.459 -14.514 1.00 96.06 196 GLU A N 1
ATOM 1576 C CA . GLU A 1 196 ? -17.107 -0.018 -14.449 1.00 96.06 196 GLU A CA 1
ATOM 1577 C C . GLU A 1 196 ? -17.240 -1.522 -14.734 1.00 96.06 196 GLU A C 1
ATOM 1579 O O . GLU A 1 196 ? -18.222 -2.134 -14.325 1.00 96.06 196 GLU A O 1
ATOM 1584 N N . ALA A 1 197 ? -16.241 -2.133 -15.380 1.00 95.00 197 ALA A N 1
ATOM 1585 C CA . ALA A 1 197 ? -16.178 -3.576 -15.595 1.00 95.00 197 ALA A CA 1
ATOM 1586 C C . ALA A 1 197 ? -15.683 -4.351 -14.358 1.00 95.00 197 ALA A C 1
ATOM 1588 O O . ALA A 1 197 ? -15.722 -5.581 -14.350 1.00 95.00 197 ALA A O 1
ATOM 1589 N N . PHE A 1 198 ? -15.197 -3.657 -13.325 1.00 96.56 198 PHE A N 1
ATOM 1590 C CA . PHE A 1 198 ? -14.676 -4.267 -12.106 1.00 96.56 198 PHE A CA 1
ATOM 1591 C C . PHE A 1 198 ? -15.689 -4.215 -10.964 1.00 96.56 198 PHE A C 1
ATOM 1593 O O . PHE A 1 198 ? -16.477 -3.277 -10.835 1.00 96.56 198 PHE A O 1
ATOM 1600 N N . GLU A 1 199 ? -15.619 -5.204 -10.073 1.00 96.38 199 GLU A N 1
ATOM 1601 C CA . GLU A 1 199 ? -16.390 -5.188 -8.833 1.00 96.38 199 GLU A CA 1
ATOM 1602 C C . GLU A 1 199 ? -15.952 -3.997 -7.970 1.00 96.38 199 GLU A C 1
ATOM 1604 O O . GLU A 1 199 ? -14.790 -3.889 -7.573 1.00 96.38 199 GLU A O 1
ATOM 1609 N N . LYS A 1 200 ? -16.888 -3.098 -7.662 1.00 97.62 200 LYS A N 1
ATOM 1610 C CA . LYS A 1 200 ? -16.663 -1.999 -6.721 1.00 97.62 200 LYS A CA 1
ATOM 1611 C C . LYS A 1 200 ? -16.619 -2.556 -5.295 1.00 97.62 200 LYS A C 1
ATOM 1613 O O . LYS A 1 200 ? -17.601 -3.117 -4.817 1.00 97.62 200 LYS A O 1
ATOM 1618 N N . LEU A 1 201 ? -15.486 -2.373 -4.621 1.00 97.00 201 LEU A N 1
ATOM 1619 C CA . LEU A 1 201 ? -15.222 -2.885 -3.274 1.00 97.00 201 LEU A CA 1
ATOM 1620 C C . LEU A 1 201 ? -15.713 -1.931 -2.184 1.00 97.00 201 LEU A C 1
ATOM 1622 O O . LEU A 1 201 ? -16.267 -2.367 -1.176 1.00 97.00 201 LEU A O 1
ATOM 1626 N N . TYR A 1 202 ? -15.487 -0.633 -2.375 1.00 97.56 202 TYR A N 1
ATOM 1627 C CA . TYR A 1 202 ? -15.876 0.427 -1.447 1.00 97.5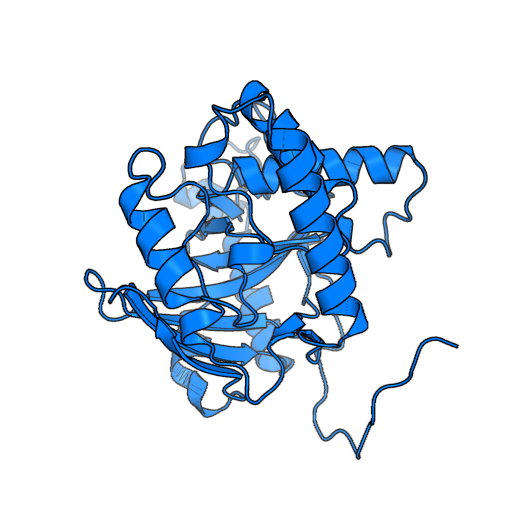6 202 TYR A CA 1
ATOM 1628 C C . TYR A 1 202 ? -15.967 1.770 -2.175 1.00 97.56 202 TYR A C 1
ATOM 1630 O O . TYR A 1 202 ? -15.335 1.961 -3.213 1.00 97.56 202 TYR A O 1
ATOM 1638 N N . ASP A 1 203 ? -16.779 2.673 -1.629 1.00 97.75 203 ASP A N 1
ATOM 1639 C CA . ASP A 1 203 ? -17.097 3.999 -2.172 1.00 97.75 203 ASP A CA 1
ATOM 1640 C C . ASP A 1 203 ? -17.742 4.809 -1.034 1.00 97.75 203 ASP A C 1
ATOM 1642 O O . ASP A 1 203 ? -18.859 4.492 -0.614 1.00 97.75 203 ASP A O 1
ATOM 1646 N N . PHE A 1 204 ? -16.973 5.700 -0.400 1.00 98.12 204 PHE A N 1
ATOM 1647 C CA . PHE A 1 204 ? -17.390 6.400 0.819 1.00 98.12 204 PHE A CA 1
ATOM 1648 C C . PHE A 1 204 ? -16.578 7.677 1.094 1.00 98.12 204 PHE A C 1
ATOM 1650 O O . PHE A 1 204 ? -15.450 7.855 0.625 1.00 98.12 204 PHE A O 1
ATOM 1657 N N . GLU A 1 205 ? -17.143 8.548 1.934 1.00 97.75 205 GLU A N 1
ATOM 1658 C CA . GLU A 1 205 ? -16.486 9.760 2.434 1.00 97.75 205 GLU A CA 1
ATOM 1659 C C . GLU A 1 205 ? -15.541 9.452 3.604 1.00 97.75 205 GLU A C 1
ATOM 1661 O O . GLU A 1 205 ? -15.887 8.742 4.552 1.00 97.75 205 GLU A O 1
ATOM 1666 N N . LEU A 1 206 ? -14.344 10.028 3.573 1.00 97.25 206 LEU A N 1
ATOM 1667 C CA . LEU A 1 206 ? -13.343 9.920 4.629 1.00 97.25 206 LEU A CA 1
ATOM 1668 C C . LEU A 1 206 ? -13.663 10.867 5.793 1.00 97.25 206 LEU A C 1
ATOM 1670 O O . LEU A 1 206 ? -14.193 11.967 5.619 1.00 97.25 206 LEU A O 1
ATOM 1674 N N . MET A 1 207 ? -13.265 10.472 7.005 1.00 96.69 207 MET A N 1
ATOM 1675 C CA . MET A 1 207 ? -13.420 11.315 8.192 1.00 96.69 207 MET A CA 1
ATOM 1676 C C . MET A 1 207 ? -12.664 12.647 8.078 1.00 96.69 207 MET A C 1
ATOM 1678 O O . MET A 1 207 ? -11.729 12.804 7.289 1.00 96.69 207 MET A O 1
ATOM 1682 N N . LYS A 1 208 ? -13.043 13.615 8.922 1.00 95.31 208 LYS A N 1
ATOM 1683 C CA . LYS A 1 208 ? -12.368 14.921 9.051 1.00 95.31 208 LYS A CA 1
ATOM 1684 C C . LYS A 1 208 ? -12.297 15.710 7.733 1.00 95.31 208 LYS A C 1
ATOM 1686 O O . LYS A 1 208 ? -11.346 16.454 7.522 1.00 95.31 208 LYS A O 1
ATOM 1691 N N . ASN A 1 209 ? -13.316 15.574 6.877 1.00 94.12 209 ASN A N 1
ATOM 1692 C CA . ASN A 1 209 ? -13.393 16.230 5.566 1.00 94.12 209 ASN A CA 1
ATOM 1693 C C . ASN A 1 209 ? -12.163 15.932 4.688 1.00 94.12 209 ASN A C 1
ATOM 1695 O O . ASN A 1 209 ? -11.697 16.794 3.946 1.00 94.12 209 ASN A O 1
ATOM 1699 N N . SER A 1 210 ? -11.619 14.713 4.790 1.00 94.75 210 SER A N 1
ATOM 1700 C CA . SER A 1 210 ? -10.397 14.320 4.070 1.00 94.75 210 SER A CA 1
ATOM 1701 C C . SER A 1 210 ? -10.654 13.935 2.606 1.00 94.75 210 SER A C 1
ATOM 1703 O O . SER A 1 210 ? -9.715 13.593 1.888 1.00 94.75 210 SER A O 1
ATOM 1705 N N . GLY A 1 211 ? -11.906 14.038 2.153 1.00 96.81 211 GLY A N 1
ATOM 1706 C CA . GLY A 1 211 ? -12.347 13.743 0.795 1.00 96.81 211 GLY A CA 1
ATOM 1707 C C . GLY A 1 211 ? -12.993 12.367 0.679 1.00 96.81 211 GLY A C 1
ATOM 1708 O O . GLY A 1 211 ? -13.516 11.845 1.656 1.00 96.81 211 GLY A O 1
ATOM 1709 N N . HIS A 1 212 ? -12.931 11.780 -0.509 1.00 98.19 212 HIS A N 1
ATOM 1710 C CA . HIS A 1 212 ? -13.698 10.598 -0.883 1.00 98.19 212 HIS A CA 1
ATOM 1711 C C . HIS A 1 212 ? -12.781 9.493 -1.408 1.00 98.19 212 HIS A C 1
ATOM 1713 O O . HIS A 1 212 ? -11.801 9.767 -2.110 1.00 98.19 212 HIS A O 1
ATOM 1719 N N . LEU A 1 213 ? -13.098 8.239 -1.092 1.00 97.69 213 LEU A N 1
ATOM 1720 C CA . LEU A 1 213 ? -12.313 7.080 -1.498 1.00 97.69 213 LEU A CA 1
ATOM 1721 C C . LEU A 1 213 ? -13.200 6.029 -2.165 1.00 97.69 213 LEU A C 1
ATOM 1723 O O . LEU A 1 213 ? -14.152 5.533 -1.564 1.00 97.69 213 LEU A O 1
ATOM 1727 N N . ALA A 1 214 ? -12.825 5.635 -3.379 1.00 98.38 214 ALA A N 1
ATOM 1728 C CA . ALA A 1 214 ? -13.424 4.514 -4.086 1.00 98.38 214 ALA A CA 1
ATOM 1729 C C . ALA A 1 214 ? -12.361 3.488 -4.492 1.00 98.38 214 ALA A C 1
ATOM 1731 O O . ALA A 1 214 ? -11.210 3.837 -4.772 1.00 98.38 214 ALA A O 1
ATOM 1732 N N . GLY A 1 215 ? -12.751 2.215 -4.513 1.00 98.25 215 GLY A N 1
ATOM 1733 C CA . GLY A 1 215 ? -11.863 1.116 -4.863 1.00 98.25 215 GLY A CA 1
ATOM 1734 C C . GLY A 1 215 ? -12.565 0.009 -5.633 1.00 98.25 215 GLY A C 1
ATOM 1735 O O . GLY A 1 215 ? -13.723 -0.315 -5.363 1.00 98.25 215 GLY A O 1
ATOM 1736 N N . TRP A 1 216 ? -11.844 -0.599 -6.571 1.00 98.56 216 TRP A N 1
ATOM 1737 C CA . TRP A 1 216 ? -12.343 -1.657 -7.446 1.00 98.56 216 TRP A CA 1
ATOM 1738 C C . TRP A 1 216 ? -11.399 -2.850 -7.475 1.00 98.56 216 TRP A C 1
ATOM 1740 O O . TRP A 1 216 ? -10.178 -2.694 -7.462 1.00 98.56 216 TRP A O 1
ATOM 1750 N N . HIS A 1 217 ? -11.971 -4.045 -7.540 1.00 97.69 217 HIS A N 1
ATOM 1751 C CA . HIS A 1 217 ? -11.228 -5.291 -7.535 1.00 97.69 217 HIS A CA 1
ATOM 1752 C C . HIS A 1 217 ? -10.736 -5.655 -8.937 1.00 97.69 217 HIS A C 1
ATOM 1754 O O . HIS A 1 217 ? -11.525 -5.926 -9.841 1.00 97.69 217 HIS A O 1
ATOM 1760 N N . VAL A 1 218 ? -9.418 -5.710 -9.108 1.00 96.69 218 VAL A N 1
ATOM 1761 C CA . VAL A 1 218 ? -8.773 -6.068 -10.372 1.00 96.69 218 VAL A CA 1
ATOM 1762 C C . VAL A 1 218 ? -8.236 -7.494 -10.261 1.00 96.69 218 VAL A C 1
ATOM 1764 O O . VAL A 1 218 ? -7.092 -7.716 -9.865 1.00 96.69 218 VAL A O 1
ATOM 1767 N N . ALA A 1 219 ? -9.097 -8.463 -10.580 1.00 92.94 219 ALA A N 1
ATOM 1768 C CA . ALA A 1 219 ? -8.794 -9.898 -10.496 1.00 92.94 219 ALA A CA 1
ATOM 1769 C C . ALA A 1 219 ? -8.849 -10.634 -11.848 1.00 92.94 219 ALA A C 1
ATOM 1771 O O . ALA A 1 219 ? -8.433 -11.790 -11.932 1.00 92.94 219 ALA A O 1
ATOM 1772 N N . ALA A 1 220 ? -9.365 -9.986 -12.898 1.00 91.06 220 ALA A N 1
ATOM 1773 C CA . ALA A 1 220 ? -9.443 -10.569 -14.234 1.00 91.06 220 ALA A CA 1
ATOM 1774 C C . ALA A 1 220 ? -8.036 -10.753 -14.830 1.00 91.06 220 ALA A C 1
ATOM 1776 O O . ALA A 1 220 ? -7.213 -9.835 -14.765 1.00 91.06 220 ALA A O 1
ATOM 1777 N N . SER A 1 221 ? -7.761 -11.933 -15.401 1.00 90.31 221 SER A N 1
ATOM 1778 C CA . SER A 1 221 ? -6.420 -12.291 -15.894 1.00 90.31 221 SER A CA 1
ATOM 1779 C C . SER A 1 221 ? -5.892 -11.304 -16.933 1.00 90.31 221 SER A C 1
ATOM 1781 O O . SER A 1 221 ? -4.753 -10.876 -16.832 1.00 90.31 221 SER A O 1
ATOM 1783 N N . ASP A 1 222 ? -6.726 -10.870 -17.879 1.00 92.69 222 ASP A N 1
ATOM 1784 C CA . ASP A 1 222 ? -6.353 -9.912 -18.925 1.00 92.69 222 ASP A CA 1
ATOM 1785 C C . ASP A 1 222 ? -5.919 -8.550 -18.353 1.00 92.69 222 ASP A C 1
ATOM 1787 O O . ASP A 1 222 ? -4.976 -7.924 -18.840 1.00 92.69 222 ASP A O 1
ATOM 1791 N N . ALA A 1 223 ? -6.585 -8.090 -17.290 1.00 95.44 223 ALA A N 1
ATOM 1792 C CA . ALA A 1 223 ? -6.223 -6.866 -16.590 1.00 95.44 223 ALA A CA 1
ATOM 1793 C C . ALA A 1 223 ? -4.899 -7.025 -15.829 1.00 95.44 223 ALA A C 1
ATOM 1795 O O . ALA A 1 223 ? -4.046 -6.142 -15.914 1.00 95.44 223 ALA A O 1
ATOM 1796 N N . VAL A 1 224 ? -4.709 -8.149 -15.130 1.00 95.81 224 VAL A N 1
ATOM 1797 C CA . VAL A 1 224 ? -3.456 -8.466 -14.424 1.00 95.81 224 VAL A CA 1
ATOM 1798 C C . VAL A 1 224 ? -2.288 -8.575 -15.405 1.00 95.81 224 VAL A C 1
ATOM 1800 O O . VAL A 1 224 ? -1.253 -7.943 -15.194 1.00 95.81 224 VAL A O 1
ATOM 1803 N N . ASP A 1 225 ? -2.464 -9.300 -16.507 1.00 95.44 225 ASP A N 1
ATOM 1804 C CA . ASP A 1 225 ? -1.447 -9.467 -17.544 1.00 95.44 225 ASP A CA 1
ATOM 1805 C C . ASP A 1 225 ? -1.083 -8.123 -18.181 1.00 95.44 225 ASP A C 1
ATOM 1807 O O . ASP A 1 225 ? 0.097 -7.826 -18.369 1.00 95.44 225 ASP A O 1
ATOM 1811 N N . GLY A 1 226 ? -2.074 -7.264 -18.445 1.00 97.06 226 GLY A N 1
ATOM 1812 C CA . GLY A 1 226 ? -1.848 -5.907 -18.942 1.00 97.06 226 GLY A CA 1
ATOM 1813 C C . GLY A 1 226 ? -0.947 -5.075 -18.021 1.00 97.06 226 GLY A C 1
ATOM 1814 O O . GLY A 1 226 ? 0.020 -4.472 -18.494 1.00 97.06 226 GLY A O 1
ATOM 1815 N N . ILE A 1 227 ? -1.213 -5.104 -16.710 1.00 98.19 227 ILE A N 1
ATOM 1816 C CA . ILE A 1 227 ? -0.407 -4.420 -15.682 1.00 98.19 227 ILE A CA 1
ATOM 1817 C C . ILE A 1 227 ? 1.022 -4.961 -15.675 1.00 98.19 227 ILE A C 1
ATOM 1819 O O . ILE A 1 227 ? 1.982 -4.194 -15.725 1.00 98.19 227 ILE A O 1
ATOM 1823 N N . VAL A 1 228 ? 1.177 -6.285 -15.642 1.00 98.06 228 VAL A N 1
ATOM 1824 C CA . VAL A 1 228 ? 2.489 -6.944 -15.601 1.00 98.06 228 VAL A CA 1
ATOM 1825 C C . VAL A 1 228 ? 3.307 -6.609 -16.846 1.00 98.06 228 VAL A C 1
ATOM 1827 O O . VAL A 1 228 ? 4.491 -6.295 -16.738 1.00 98.06 228 VAL A O 1
ATOM 1830 N N . GLN A 1 229 ? 2.692 -6.626 -18.030 1.00 98.25 229 GLN A N 1
ATOM 1831 C CA . GLN A 1 229 ? 3.378 -6.267 -19.271 1.00 98.25 229 GLN A CA 1
ATOM 1832 C C . GLN A 1 229 ? 3.773 -4.788 -19.306 1.00 98.25 229 GLN A C 1
ATOM 1834 O O . GLN A 1 229 ? 4.861 -4.462 -19.781 1.00 98.25 229 GLN A O 1
ATOM 1839 N N . ALA A 1 230 ? 2.932 -3.891 -18.788 1.00 98.56 230 ALA A N 1
ATOM 1840 C CA . ALA A 1 230 ? 3.282 -2.482 -18.647 1.00 98.56 230 ALA A CA 1
ATOM 1841 C C . ALA A 1 230 ? 4.473 -2.292 -17.697 1.00 98.56 230 ALA A C 1
ATOM 1843 O O . ALA A 1 230 ? 5.475 -1.697 -18.090 1.00 98.56 230 ALA A O 1
ATOM 1844 N N . LEU A 1 231 ? 4.437 -2.902 -16.510 1.00 98.69 231 LEU A N 1
ATOM 1845 C CA . LEU A 1 231 ? 5.538 -2.851 -15.545 1.00 98.69 231 LEU A CA 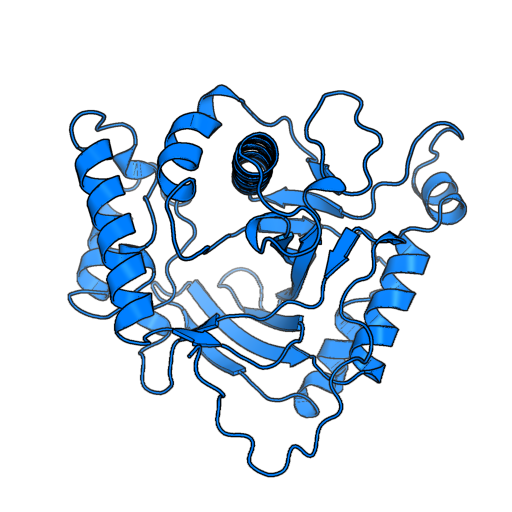1
ATOM 1846 C C . LEU A 1 231 ? 6.844 -3.440 -16.102 1.00 98.69 231 LEU A C 1
ATOM 1848 O O . LEU A 1 231 ? 7.903 -2.859 -15.884 1.00 98.69 231 LEU A O 1
ATOM 1852 N N . ARG A 1 232 ? 6.792 -4.531 -16.879 1.00 98.38 232 ARG A N 1
ATOM 1853 C CA . ARG A 1 232 ? 7.971 -5.085 -17.573 1.00 98.38 232 ARG A CA 1
ATOM 1854 C C . ARG A 1 232 ? 8.597 -4.100 -18.550 1.00 98.38 232 ARG A C 1
ATOM 1856 O O . ARG A 1 232 ? 9.816 -3.990 -18.585 1.00 98.38 232 ARG A O 1
ATOM 1863 N N . ARG A 1 233 ? 7.785 -3.353 -19.306 1.00 98.19 233 ARG A N 1
ATOM 1864 C CA . ARG A 1 233 ? 8.295 -2.290 -20.189 1.00 98.19 233 ARG A CA 1
ATOM 1865 C C . ARG A 1 233 ? 8.950 -1.166 -19.393 1.00 98.19 233 ARG A C 1
ATOM 1867 O O . ARG A 1 233 ? 9.985 -0.658 -19.810 1.00 98.19 233 ARG A O 1
ATOM 1874 N N . LEU A 1 234 ? 8.383 -0.789 -18.245 1.00 98.00 234 LEU A N 1
ATOM 1875 C CA . LEU A 1 234 ? 8.995 0.215 -17.368 1.00 98.00 234 LEU A CA 1
ATOM 1876 C C . LEU A 1 234 ? 10.316 -0.276 -16.760 1.00 98.00 234 LEU A C 1
ATOM 1878 O O . LEU A 1 234 ? 11.230 0.527 -16.577 1.00 98.00 234 LEU A O 1
ATOM 1882 N N . ALA A 1 235 ? 10.415 -1.581 -16.494 1.00 97.44 235 ALA A N 1
ATOM 1883 C CA . ALA A 1 235 ? 11.591 -2.251 -15.950 1.00 97.44 235 ALA A CA 1
ATOM 1884 C C . ALA A 1 235 ? 12.684 -2.549 -16.991 1.00 97.44 235 ALA A C 1
ATOM 1886 O O . ALA A 1 235 ? 13.726 -3.102 -16.632 1.00 97.44 235 ALA A O 1
ATOM 1887 N N . ASP A 1 236 ? 12.461 -2.216 -18.265 1.00 97.00 236 ASP A N 1
ATOM 1888 C CA . ASP A 1 236 ? 13.418 -2.494 -19.327 1.00 97.00 236 ASP A CA 1
ATOM 1889 C C . ASP A 1 236 ? 14.743 -1.726 -19.099 1.00 97.00 236 ASP A C 1
ATOM 1891 O O . ASP A 1 236 ? 14.738 -0.492 -18.975 1.00 97.00 236 ASP A O 1
ATOM 1895 N N . PRO A 1 237 ? 15.902 -2.415 -19.043 1.00 95.81 237 PRO A N 1
ATOM 1896 C CA . PRO A 1 237 ? 17.184 -1.765 -18.780 1.00 95.81 237 PRO A CA 1
ATOM 1897 C C . PRO A 1 237 ? 17.606 -0.752 -19.845 1.00 95.81 237 PRO A C 1
ATOM 1899 O O . PRO A 1 237 ? 18.312 0.210 -19.535 1.00 95.81 237 PRO A O 1
ATOM 1902 N N . GLU A 1 238 ? 17.222 -0.949 -21.105 1.00 95.62 238 GLU A N 1
ATOM 1903 C CA . GLU A 1 238 ? 17.549 -0.009 -22.171 1.00 95.62 238 GLU A CA 1
ATOM 1904 C C . GLU A 1 238 ? 16.721 1.268 -22.041 1.00 95.62 238 GLU A C 1
ATOM 1906 O O . GLU A 1 238 ? 17.309 2.354 -21.992 1.00 95.62 238 GLU A O 1
ATOM 1911 N N . ARG A 1 239 ? 15.402 1.141 -21.852 1.00 95.19 239 ARG A N 1
ATOM 1912 C CA . ARG A 1 239 ? 14.508 2.261 -21.530 1.00 95.19 239 ARG A CA 1
ATOM 1913 C C . ARG A 1 239 ? 15.027 3.039 -20.327 1.00 95.19 239 ARG A C 1
ATOM 1915 O O . ARG A 1 239 ? 15.133 4.261 -20.391 1.00 95.19 239 ARG A O 1
ATOM 1922 N N . PHE A 1 240 ? 15.382 2.346 -19.244 1.00 95.56 240 PHE A N 1
ATOM 1923 C CA . PHE A 1 240 ? 15.898 2.970 -18.026 1.00 95.56 240 PHE A CA 1
ATOM 1924 C C . PHE A 1 240 ? 17.174 3.781 -18.295 1.00 95.56 240 PHE A C 1
ATOM 1926 O O . PHE A 1 240 ? 17.258 4.958 -17.934 1.00 95.56 240 PHE A O 1
ATOM 1933 N N . ARG A 1 241 ? 18.159 3.190 -18.982 1.00 95.31 241 ARG A N 1
ATOM 1934 C CA . ARG A 1 241 ? 19.414 3.884 -19.315 1.00 95.31 241 ARG A CA 1
ATOM 1935 C C . ARG A 1 241 ? 19.181 5.112 -20.181 1.00 95.31 241 ARG A C 1
ATOM 1937 O O . ARG A 1 241 ? 19.743 6.160 -19.878 1.00 95.31 241 ARG A O 1
ATOM 1944 N N . GLN A 1 242 ? 18.340 5.004 -21.208 1.00 95.12 242 GLN A N 1
ATOM 1945 C CA . GLN A 1 242 ? 18.016 6.124 -22.093 1.00 95.12 242 GLN A CA 1
ATOM 1946 C C . GLN A 1 242 ? 17.280 7.243 -21.339 1.00 95.12 242 GLN A C 1
ATOM 1948 O O . GLN A 1 242 ? 17.656 8.409 -21.439 1.00 95.12 242 GLN A O 1
ATOM 1953 N N . ARG A 1 243 ? 16.270 6.893 -20.532 1.00 94.31 243 ARG A N 1
ATOM 1954 C CA . ARG A 1 243 ? 15.414 7.843 -19.805 1.00 94.31 243 ARG A CA 1
ATOM 1955 C C . ARG A 1 243 ? 16.152 8.641 -18.729 1.00 94.31 243 ARG A C 1
ATOM 1957 O O . ARG A 1 243 ? 15.804 9.802 -18.500 1.00 94.31 243 ARG A O 1
ATOM 1964 N N . TYR A 1 244 ? 17.130 8.020 -18.067 1.00 94.81 244 TYR A N 1
ATOM 1965 C CA . TYR A 1 244 ? 17.856 8.597 -16.929 1.00 94.81 244 TYR A CA 1
ATOM 1966 C C . TYR A 1 244 ? 19.327 8.910 -17.213 1.00 94.81 244 TYR A C 1
ATOM 1968 O O . TYR A 1 244 ? 20.034 9.344 -16.305 1.00 94.81 244 TYR A O 1
ATOM 1976 N N . ASN A 1 245 ? 19.800 8.687 -18.444 1.00 95.19 245 ASN A N 1
ATOM 1977 C CA . ASN A 1 245 ? 21.221 8.752 -18.795 1.00 95.19 245 ASN A CA 1
ATOM 1978 C C . ASN A 1 245 ? 22.093 7.915 -17.831 1.00 95.19 245 ASN A C 1
ATOM 1980 O O . ASN A 1 245 ? 23.150 8.351 -17.368 1.00 95.19 245 ASN A O 1
ATOM 1984 N N . ALA A 1 246 ? 21.598 6.730 -17.461 1.00 93.38 246 ALA A N 1
ATOM 1985 C CA . ALA A 1 246 ? 22.249 5.864 -16.486 1.00 93.38 246 ALA A CA 1
ATOM 1986 C C . ALA A 1 246 ? 23.405 5.080 -17.122 1.00 93.38 246 ALA A C 1
ATOM 1988 O O . ALA A 1 246 ? 23.358 4.679 -18.288 1.00 93.38 246 ALA A O 1
ATOM 1989 N N . ARG A 1 247 ? 24.447 4.821 -16.332 1.00 93.00 247 ARG A N 1
ATOM 1990 C CA . ARG A 1 247 ? 25.591 3.997 -16.735 1.00 93.00 247 ARG A CA 1
ATOM 1991 C C . ARG A 1 247 ? 25.164 2.537 -16.906 1.00 93.00 247 ARG A C 1
ATOM 1993 O O . ARG A 1 247 ? 24.215 2.074 -16.279 1.00 93.00 247 ARG A O 1
ATOM 2000 N N . ALA A 1 248 ? 25.909 1.791 -17.720 1.00 89.44 248 ALA A N 1
ATOM 2001 C CA . ALA A 1 248 ? 25.611 0.387 -18.009 1.00 89.44 248 ALA A CA 1
ATOM 2002 C C . ALA A 1 248 ? 25.655 -0.535 -16.773 1.00 89.44 248 ALA A C 1
ATOM 2004 O O . ALA A 1 248 ? 25.037 -1.594 -16.798 1.00 89.44 248 ALA A O 1
ATOM 2005 N N . ASP A 1 249 ? 26.367 -0.135 -15.715 1.00 90.94 249 ASP A N 1
ATOM 2006 C CA . ASP A 1 249 ? 26.497 -0.859 -14.446 1.00 90.94 249 ASP A CA 1
ATOM 2007 C C . ASP A 1 249 ? 25.413 -0.496 -13.413 1.00 90.94 249 ASP A C 1
ATOM 2009 O O . ASP A 1 249 ? 25.372 -1.094 -12.338 1.00 90.94 249 ASP A O 1
ATOM 2013 N N . GLN A 1 250 ? 24.542 0.479 -13.701 1.00 92.94 250 GLN A N 1
ATOM 2014 C CA . GLN A 1 250 ? 23.454 0.860 -12.802 1.00 92.94 250 GLN A CA 1
ATOM 2015 C C . GLN A 1 250 ? 22.235 -0.038 -13.024 1.00 92.94 250 GLN A C 1
ATOM 2017 O O . GLN A 1 250 ? 21.669 -0.085 -14.115 1.00 92.94 250 GLN A O 1
ATOM 2022 N N . GLY A 1 251 ? 21.805 -0.719 -11.963 1.00 94.44 251 GLY A N 1
ATOM 2023 C CA . GLY A 1 251 ? 20.575 -1.502 -11.947 1.00 94.44 251 GLY A CA 1
ATOM 2024 C C . GLY A 1 251 ? 19.342 -0.616 -12.113 1.00 94.44 251 GLY A C 1
ATOM 2025 O O . GLY A 1 251 ? 19.339 0.545 -11.691 1.00 94.44 251 GLY A O 1
ATOM 2026 N N . VAL A 1 252 ? 18.287 -1.176 -12.699 1.00 96.56 252 VAL A N 1
ATOM 2027 C CA . VAL A 1 252 ? 16.992 -0.510 -12.895 1.00 96.56 252 VAL A CA 1
ATOM 2028 C C . VAL A 1 252 ? 16.334 -0.217 -11.545 1.00 96.56 252 VAL A C 1
ATOM 2030 O O . VAL A 1 252 ? 16.397 -1.027 -10.624 1.00 96.56 252 VAL A O 1
ATOM 2033 N N . ILE A 1 253 ? 15.710 0.954 -11.397 1.00 96.25 253 ILE A N 1
ATOM 2034 C CA . ILE A 1 253 ? 14.734 1.210 -10.328 1.00 96.25 253 ILE A CA 1
ATOM 2035 C C . ILE A 1 253 ? 13.339 1.200 -10.949 1.00 96.25 253 ILE A C 1
ATOM 2037 O O . ILE A 1 253 ? 13.008 2.084 -11.730 1.00 96.25 253 ILE A O 1
ATOM 2041 N N . LEU A 1 254 ? 12.539 0.185 -10.629 1.00 98.00 254 LEU A N 1
ATOM 2042 C CA . LEU A 1 254 ? 11.138 0.139 -11.059 1.00 98.00 254 LEU A CA 1
ATOM 2043 C C . LEU A 1 254 ? 10.229 0.769 -10.008 1.00 98.00 254 LEU A C 1
ATOM 2045 O O . LEU A 1 254 ? 9.278 1.458 -10.350 1.00 98.00 254 LEU A O 1
ATOM 2049 N N . PHE A 1 255 ? 10.558 0.545 -8.734 1.00 98.38 255 PHE A N 1
ATOM 2050 C CA . PHE A 1 255 ? 9.734 0.927 -7.595 1.00 98.38 255 PHE A CA 1
ATOM 2051 C C . PHE A 1 255 ? 10.512 1.839 -6.632 1.00 98.38 255 PHE A C 1
ATOM 2053 O O . PHE A 1 255 ? 10.995 1.383 -5.587 1.00 98.38 255 PHE A O 1
ATOM 2060 N N . PRO A 1 256 ? 10.685 3.129 -6.983 1.00 97.06 256 PRO A N 1
ATOM 2061 C CA . PRO A 1 256 ? 11.118 4.147 -6.038 1.00 97.06 256 PRO A CA 1
ATOM 2062 C C . PRO A 1 256 ? 10.120 4.282 -4.884 1.00 97.06 256 PRO A C 1
ATOM 2064 O O . PRO A 1 256 ? 8.974 4.685 -5.067 1.00 97.06 256 PRO A O 1
ATOM 2067 N N . VAL A 1 257 ? 10.564 3.957 -3.672 1.00 96.56 257 VAL A N 1
ATOM 2068 C CA . VAL A 1 257 ? 9.725 4.067 -2.470 1.00 96.56 257 VAL A CA 1
ATOM 2069 C C . VAL A 1 257 ? 9.758 5.513 -1.996 1.00 96.56 257 VAL A C 1
ATOM 2071 O O . VAL A 1 257 ? 10.816 5.987 -1.572 1.00 96.56 257 VAL A O 1
ATOM 2074 N N . GLY A 1 258 ? 8.617 6.193 -2.103 1.00 90.56 258 GLY A N 1
ATOM 2075 C CA . GLY A 1 258 ? 8.429 7.566 -1.651 1.00 90.56 258 GLY A CA 1
ATOM 2076 C C . GLY A 1 258 ? 8.025 7.597 -0.180 1.00 90.56 258 GLY A C 1
ATOM 2077 O O . GLY A 1 258 ? 8.822 7.273 0.704 1.00 90.56 258 GLY A O 1
ATOM 2078 N N . ASP A 1 259 ? 6.773 7.974 0.080 1.00 91.06 259 ASP A N 1
ATOM 2079 C CA . ASP A 1 259 ? 6.236 8.022 1.439 1.00 91.06 259 ASP A CA 1
ATOM 2080 C C . ASP A 1 259 ? 6.059 6.616 2.041 1.00 91.06 259 ASP A C 1
ATOM 2082 O O . ASP A 1 259 ? 5.725 5.648 1.354 1.00 91.06 259 ASP A O 1
ATOM 2086 N N . GLY A 1 260 ? 6.307 6.483 3.344 1.00 89.38 260 GLY A N 1
ATOM 2087 C CA . GLY A 1 260 ? 6.292 5.189 4.035 1.00 89.38 260 GLY A CA 1
ATOM 2088 C C . GLY A 1 260 ? 7.571 4.350 3.876 1.00 89.38 260 GLY A C 1
ATOM 2089 O O . GLY A 1 260 ? 7.577 3.165 4.223 1.00 89.38 260 GLY A O 1
ATOM 2090 N N . ASN A 1 261 ? 8.690 4.935 3.428 1.00 90.12 261 ASN A N 1
ATOM 2091 C CA . ASN A 1 261 ? 9.984 4.241 3.320 1.00 90.12 261 ASN A CA 1
ATOM 2092 C C . ASN A 1 261 ? 10.441 3.568 4.635 1.00 90.12 261 ASN A C 1
ATOM 2094 O O . ASN A 1 261 ? 10.972 2.455 4.615 1.00 90.12 261 ASN A O 1
ATOM 2098 N N . HIS A 1 262 ? 10.200 4.194 5.793 1.00 91.62 262 HIS A N 1
ATOM 2099 C CA . HIS A 1 262 ? 10.491 3.609 7.105 1.00 91.62 262 HIS A CA 1
ATOM 2100 C C . HIS A 1 262 ? 9.584 2.412 7.403 1.00 91.62 262 HIS A C 1
ATOM 2102 O O . HIS A 1 262 ? 10.059 1.423 7.953 1.00 91.62 262 HIS A O 1
ATOM 2108 N N . SER A 1 263 ? 8.313 2.458 6.995 1.00 92.12 263 SER A N 1
ATOM 2109 C CA . SER A 1 263 ? 7.378 1.336 7.131 1.00 92.12 263 SER A CA 1
ATOM 2110 C C . SER A 1 263 ? 7.826 0.134 6.297 1.00 92.12 263 SER A C 1
ATOM 2112 O O . SER A 1 263 ? 7.862 -0.981 6.821 1.00 92.12 263 SER A O 1
ATOM 2114 N N . LEU A 1 264 ? 8.264 0.346 5.049 1.00 95.19 264 LEU A N 1
ATOM 2115 C CA . LEU A 1 264 ? 8.799 -0.734 4.211 1.00 95.19 264 LEU A CA 1
ATOM 2116 C C . LEU A 1 264 ? 10.153 -1.257 4.727 1.00 95.19 264 LEU A C 1
ATOM 2118 O O . LEU A 1 264 ? 10.411 -2.459 4.712 1.00 95.19 264 LEU A O 1
ATOM 2122 N N . ALA A 1 265 ? 11.018 -0.382 5.250 1.00 95.31 265 ALA A N 1
ATOM 2123 C CA . ALA A 1 265 ? 12.257 -0.789 5.921 1.00 95.31 265 ALA A CA 1
ATOM 2124 C C . ALA A 1 265 ? 12.001 -1.630 7.180 1.00 95.31 265 ALA A C 1
ATOM 2126 O O . ALA A 1 265 ? 12.677 -2.639 7.394 1.00 95.31 265 ALA A O 1
ATOM 2127 N N . THR A 1 266 ? 11.003 -1.265 7.987 1.00 94.62 266 THR A N 1
ATOM 2128 C CA . THR A 1 266 ? 10.540 -2.077 9.116 1.00 94.62 266 THR A CA 1
ATOM 2129 C C . THR A 1 266 ? 10.030 -3.435 8.632 1.00 94.62 266 THR A C 1
ATOM 2131 O O . THR A 1 266 ? 10.428 -4.452 9.195 1.00 94.62 266 THR A O 1
ATOM 2134 N N . ALA A 1 267 ? 9.225 -3.470 7.562 1.00 95.38 267 ALA A N 1
ATOM 2135 C CA . ALA A 1 267 ? 8.761 -4.709 6.938 1.00 95.38 267 ALA A CA 1
ATOM 2136 C C . ALA A 1 267 ? 9.918 -5.637 6.572 1.00 95.38 267 ALA A C 1
ATOM 2138 O O . ALA A 1 267 ? 9.952 -6.790 7.002 1.00 95.38 267 ALA A O 1
ATOM 2139 N N . LYS A 1 268 ? 10.910 -5.094 5.858 1.00 96.38 268 LYS A N 1
ATOM 2140 C CA . LYS A 1 268 ? 12.127 -5.807 5.468 1.00 96.38 268 LYS A CA 1
ATOM 2141 C C . LYS A 1 268 ? 12.867 -6.372 6.672 1.00 96.38 268 LYS A C 1
ATOM 2143 O O . LYS A 1 268 ? 13.230 -7.539 6.657 1.00 96.38 268 LYS A O 1
ATOM 2148 N N . ARG A 1 269 ? 13.077 -5.578 7.727 1.00 96.06 269 ARG A N 1
ATOM 2149 C CA . ARG A 1 269 ? 13.784 -6.040 8.934 1.00 96.06 269 ARG A CA 1
ATOM 2150 C C . ARG A 1 269 ? 13.046 -7.174 9.643 1.00 96.06 269 ARG A C 1
ATOM 2152 O O . ARG A 1 269 ? 13.690 -8.151 10.009 1.00 96.06 269 ARG A O 1
ATOM 2159 N N . CYS A 1 270 ? 11.725 -7.072 9.792 1.00 94.94 270 CYS A N 1
ATOM 2160 C CA . CYS A 1 270 ? 10.918 -8.155 10.356 1.00 94.94 270 CYS A CA 1
ATOM 2161 C C . CYS A 1 270 ? 10.974 -9.416 9.482 1.00 94.94 270 CYS A C 1
ATOM 2163 O O . CYS A 1 270 ? 11.085 -10.516 10.014 1.00 94.94 270 CYS A O 1
ATOM 2165 N N . TRP A 1 271 ? 10.936 -9.271 8.153 1.00 95.88 271 TRP A N 1
ATOM 2166 C CA . TRP A 1 271 ? 11.058 -10.406 7.240 1.00 95.88 271 TRP A CA 1
ATOM 2167 C C . TRP A 1 271 ? 12.413 -11.115 7.360 1.00 95.88 271 TRP A C 1
ATOM 2169 O O . TRP A 1 271 ? 12.453 -12.335 7.499 1.00 95.88 271 TRP A O 1
ATOM 2179 N N . GLU A 1 272 ? 13.517 -10.365 7.369 1.00 96.19 272 GLU A N 1
ATOM 2180 C CA . GLU A 1 272 ? 14.858 -10.939 7.535 1.00 96.19 272 GLU A CA 1
ATOM 2181 C C . GLU A 1 272 ? 15.010 -11.682 8.872 1.00 96.19 272 GLU A C 1
ATOM 2183 O O . GLU A 1 272 ? 15.570 -12.775 8.906 1.00 96.19 272 GLU A O 1
ATOM 2188 N N . ASP A 1 273 ? 14.464 -11.140 9.965 1.00 95.44 273 ASP A N 1
ATOM 2189 C CA . ASP A 1 273 ? 14.463 -11.810 11.272 1.00 95.44 273 ASP A CA 1
ATOM 2190 C C . ASP A 1 273 ? 13.632 -13.104 11.270 1.00 95.44 273 ASP A C 1
ATOM 2192 O O . ASP A 1 273 ? 14.109 -14.144 11.727 1.00 95.44 273 ASP A O 1
ATOM 2196 N N . LEU A 1 274 ? 12.436 -13.093 10.677 1.00 94.50 274 LEU A N 1
ATOM 2197 C CA . LEU A 1 274 ? 11.613 -14.297 10.525 1.00 94.50 274 LEU A CA 1
ATOM 2198 C C . LEU A 1 274 ? 12.317 -15.370 9.687 1.00 94.50 274 LEU A C 1
ATOM 2200 O O . LEU A 1 274 ? 12.314 -16.545 10.059 1.00 94.50 274 LEU A O 1
ATOM 2204 N N . LYS A 1 275 ? 12.959 -14.971 8.586 1.00 95.56 275 LYS A N 1
ATOM 2205 C CA . LYS A 1 275 ? 13.746 -15.860 7.722 1.00 95.56 275 LYS A CA 1
ATOM 2206 C C . LYS A 1 275 ? 14.913 -16.490 8.492 1.00 95.56 275 LYS A C 1
ATOM 2208 O O . LYS A 1 275 ? 15.095 -17.702 8.423 1.00 95.56 275 LYS A O 1
ATOM 2213 N N . MET A 1 276 ? 15.633 -15.715 9.310 1.00 96.25 276 MET A N 1
ATOM 2214 C CA . MET A 1 276 ? 16.681 -16.242 10.203 1.00 96.25 276 MET A CA 1
ATOM 2215 C C . MET A 1 276 ? 16.141 -17.225 11.253 1.00 96.25 276 MET A C 1
ATOM 2217 O O . MET A 1 276 ? 16.846 -18.152 11.644 1.00 96.25 276 MET A O 1
ATOM 2221 N N . ARG A 1 277 ? 14.886 -17.060 11.688 1.00 95.38 277 ARG A N 1
ATOM 2222 C CA . ARG A 1 277 ? 14.197 -17.968 12.624 1.00 95.38 277 ARG A CA 1
ATOM 2223 C C . ARG A 1 277 ? 13.548 -19.183 11.947 1.00 95.38 277 ARG A C 1
ATOM 2225 O O . ARG A 1 277 ? 12.858 -19.947 12.617 1.00 95.38 277 ARG A O 1
ATOM 2232 N N . GLY A 1 278 ? 13.775 -19.384 10.646 1.00 95.62 278 GLY A N 1
ATOM 2233 C CA . GLY A 1 278 ? 13.318 -20.563 9.907 1.00 95.62 278 GLY A CA 1
ATOM 2234 C C . GLY A 1 278 ? 11.951 -20.420 9.234 1.00 95.62 278 GLY A C 1
ATOM 2235 O O . GLY A 1 278 ? 11.341 -21.432 8.893 1.00 95.62 278 GLY A O 1
ATOM 2236 N N . ALA A 1 279 ? 11.449 -19.196 9.039 1.00 93.00 279 ALA A N 1
ATOM 2237 C CA . ALA A 1 279 ? 10.273 -18.976 8.200 1.00 93.00 279 ALA A CA 1
ATOM 2238 C C . ALA A 1 279 ? 10.536 -19.430 6.755 1.00 93.00 279 ALA A C 1
ATOM 2240 O O . ALA A 1 279 ? 11.588 -19.133 6.194 1.00 93.00 279 ALA A O 1
ATOM 2241 N N . ASP A 1 280 ? 9.556 -20.104 6.147 1.00 92.19 280 ASP A N 1
ATOM 2242 C CA . ASP A 1 280 ? 9.613 -20.566 4.755 1.00 92.19 280 ASP A CA 1
ATOM 2243 C C . ASP A 1 280 ? 9.639 -19.370 3.772 1.00 92.19 280 ASP A C 1
ATOM 2245 O O . ASP A 1 280 ? 8.622 -18.676 3.641 1.00 92.19 280 ASP A O 1
ATOM 2249 N N . PRO A 1 281 ? 10.751 -19.127 3.047 1.00 89.62 281 PRO A N 1
ATOM 2250 C CA . PRO A 1 281 ? 10.880 -18.008 2.113 1.00 89.62 281 PRO A CA 1
ATOM 2251 C C . PRO A 1 281 ? 9.871 -18.008 0.965 1.00 89.62 281 PRO A C 1
ATOM 2253 O O . PRO A 1 281 ? 9.591 -16.953 0.396 1.00 89.62 281 PRO A O 1
ATOM 2256 N N . GLU A 1 282 ? 9.312 -19.159 0.601 1.00 86.94 282 GLU A N 1
ATOM 2257 C CA . GLU A 1 282 ? 8.390 -19.267 -0.533 1.00 86.94 282 GLU A CA 1
ATOM 2258 C C . GLU A 1 282 ? 6.938 -19.012 -0.129 1.00 86.94 282 GLU A C 1
ATOM 2260 O O . GLU A 1 282 ? 6.139 -18.506 -0.920 1.00 86.94 282 GLU A O 1
ATOM 2265 N N . ARG A 1 283 ? 6.582 -19.358 1.112 1.00 85.75 283 ARG A N 1
ATOM 2266 C CA . ARG A 1 283 ? 5.181 -19.398 1.558 1.00 85.75 283 ARG A CA 1
ATOM 2267 C 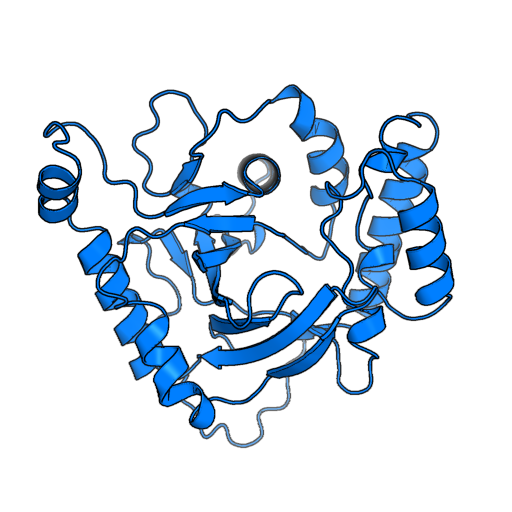C . ARG A 1 283 ? 4.839 -18.364 2.615 1.00 85.75 283 ARG A C 1
ATOM 2269 O O . ARG A 1 283 ? 3.658 -18.059 2.791 1.00 85.75 283 ARG A O 1
ATOM 2276 N N . HIS A 1 284 ? 5.828 -17.829 3.326 1.00 90.62 284 HIS A N 1
ATOM 2277 C CA . HIS A 1 284 ? 5.550 -16.961 4.458 1.00 90.62 284 HIS A CA 1
ATOM 2278 C C . HIS A 1 284 ? 4.955 -15.614 3.999 1.00 90.62 284 HIS A C 1
ATOM 2280 O O . HIS A 1 284 ? 5.546 -14.920 3.166 1.00 90.62 284 HIS A O 1
ATOM 2286 N N . PRO A 1 285 ? 3.796 -15.190 4.541 1.00 89.75 285 PRO A N 1
ATOM 2287 C CA . PRO A 1 285 ? 3.113 -13.979 4.085 1.00 89.75 285 PRO A CA 1
ATOM 2288 C C . PRO A 1 285 ? 3.952 -12.715 4.297 1.00 89.75 285 PRO A C 1
ATOM 2290 O O . PRO A 1 285 ? 3.952 -11.846 3.432 1.00 89.75 285 PRO A O 1
ATOM 2293 N N . ALA A 1 286 ? 4.735 -12.657 5.382 1.00 92.31 286 ALA A N 1
ATOM 2294 C CA . ALA A 1 286 ? 5.568 -11.498 5.716 1.00 92.31 286 ALA A CA 1
ATOM 2295 C C . ALA A 1 286 ? 6.683 -11.179 4.704 1.00 92.31 286 ALA A C 1
ATOM 2297 O O . ALA A 1 286 ? 7.294 -10.126 4.837 1.00 92.31 286 ALA A O 1
ATOM 2298 N N . ARG A 1 287 ? 6.948 -12.041 3.708 1.00 95.25 287 ARG A N 1
ATOM 2299 C CA . ARG A 1 287 ? 7.856 -11.719 2.596 1.00 95.25 287 ARG A CA 1
ATOM 2300 C C . ARG A 1 287 ? 7.333 -10.577 1.729 1.00 95.25 287 ARG A C 1
ATOM 2302 O O . ARG A 1 287 ? 8.126 -9.875 1.116 1.00 95.25 287 ARG A O 1
ATOM 2309 N N . HIS A 1 288 ? 6.017 -10.399 1.653 1.00 95.81 288 HIS A N 1
ATOM 2310 C CA . HIS A 1 288 ? 5.417 -9.413 0.766 1.00 95.81 288 HIS A CA 1
ATOM 2311 C C . HIS A 1 288 ? 4.754 -8.302 1.575 1.00 95.81 288 HIS A C 1
ATOM 2313 O O . HIS A 1 288 ? 4.047 -8.586 2.538 1.00 95.81 288 HIS A O 1
ATOM 2319 N N . ALA A 1 289 ? 4.951 -7.052 1.162 1.00 96.62 289 ALA A N 1
ATOM 2320 C CA . ALA A 1 289 ? 4.324 -5.887 1.779 1.00 96.62 289 ALA A CA 1
ATOM 2321 C C . ALA A 1 289 ? 3.301 -5.267 0.823 1.00 96.62 289 ALA A C 1
ATOM 2323 O O . ALA A 1 289 ? 3.584 -5.115 -0.366 1.00 96.62 289 ALA A O 1
ATOM 2324 N N . LEU A 1 290 ? 2.123 -4.902 1.340 1.00 97.19 290 LEU A N 1
ATOM 2325 C CA . LEU A 1 290 ? 1.137 -4.142 0.569 1.00 97.19 290 LEU A CA 1
ATOM 2326 C C . LEU A 1 290 ? 1.615 -2.696 0.392 1.00 97.19 290 LEU A C 1
ATOM 2328 O O . LEU A 1 290 ? 2.051 -2.060 1.352 1.00 97.19 290 LEU A O 1
ATOM 2332 N N . VAL A 1 291 ? 1.512 -2.185 -0.831 1.00 98.00 291 VAL A N 1
ATOM 2333 C CA . VAL A 1 291 ? 1.873 -0.809 -1.196 1.00 98.00 291 VAL A CA 1
ATOM 2334 C C . VAL A 1 291 ? 0.871 -0.260 -2.207 1.00 98.00 291 VAL A C 1
ATOM 2336 O O . VAL A 1 291 ? 0.272 -1.026 -2.962 1.00 98.00 291 VAL A O 1
ATOM 2339 N N . GLU A 1 292 ? 0.711 1.058 -2.252 1.00 97.75 292 GLU A N 1
ATOM 2340 C CA . GLU A 1 292 ? -0.028 1.748 -3.311 1.00 97.75 292 GLU A CA 1
ATOM 2341 C C . GLU A 1 292 ? 0.972 2.269 -4.351 1.00 97.75 292 GLU A C 1
ATOM 2343 O O . GLU A 1 292 ? 1.843 3.073 -4.018 1.00 97.75 292 GLU A O 1
ATOM 2348 N N . LEU A 1 293 ? 0.856 1.798 -5.596 1.00 98.38 293 LEU A N 1
ATOM 2349 C CA . LEU A 1 293 ? 1.551 2.392 -6.738 1.00 98.38 293 LEU A CA 1
ATOM 2350 C C . LEU A 1 293 ? 0.864 3.706 -7.116 1.00 98.38 293 LEU A C 1
ATOM 2352 O O . LEU A 1 293 ? -0.365 3.715 -7.248 1.00 98.38 293 LEU A O 1
ATOM 2356 N N . VAL A 1 294 ? 1.645 4.774 -7.292 1.00 94.94 294 VAL A N 1
ATOM 2357 C CA . VAL A 1 294 ? 1.185 6.129 -7.653 1.00 94.94 294 VAL A CA 1
ATOM 2358 C C . VAL A 1 294 ? 2.077 6.801 -8.691 1.00 94.94 294 VAL A C 1
ATOM 2360 O O . VAL A 1 294 ? 3.255 6.393 -8.836 1.00 94.94 294 VAL A O 1
#

Foldseek 3Di:
DPDDDDDDPDPADFAPDQDDVVLQFGQDFDWDFDPPADVQLADDDDLAPCLVPVVVVVVNCVVNPPGHYCNQQDDRNVCVVVVVCLVVSLVSNQVVLVVCVVVVSIDTDDGFKKWKWFCFPVHRTDIKIKTKGFLVQEDADPPDLGQAYAPDHADVVVQPSVLSSPLNHPDDDAEWEWEAPCPVPQARVVCVVVQVVFAWPDWDAHPPRGGIMTITTGRHNVSVVSNVVSLVVSLDPVCQCVVPVDDPPRHHHGTHTYPRNSVSVSLSVSVVVVVVVPPDSVPDPSSIDIYIYD

Sequence (294 aa):
KIGIGPSGHETFRCADQLLFPDLGLKVPRILLPRKGLDLTKWCVVACDQYTSQPEYWKDVKDLVGEAPSTLHLIFPEVYLGDKKHNQLIIQGIKNKMYEFDRDRFLVPQHPGFVLIDRKTPLVESRKGLLVALDLDMYSFEKGSQSLIRPTEKTIPERLPPRIAIREQAPLELPHILVLIDDPEKTVIEPLAEKREAFEKLYDFELMKNSGHLAGWHVAASDAVDGIVQALRRLADPERFRQRYNARADQGVILFPVGDGNHSLATAKRCWEDLKMRGADPERHPARHALVELV

Organism: NCBI:txid327968

InterPro domains:
  IPR008323 Uncharacterised conserved protein UCP033563 [PF06245] (31-294)
  IPR008323 Uncharacterised conserved protein UCP033563 [PTHR36454] (42-234)

Secondary structure (DSSP, 8-state):
-PPPP----------S--EEGGGTEE----EEEPTTS-HHHH-PPPTTSSTT-HHHHHHHHHHHTTS--GGGG---GGGTT-TTTHHHHHHHHHHHHHHHHHTTSEEEPPS-EEEEEEEETTEEEEEEEEEEEEGGGB--STT---SEEESS---GGGHHHHHHHHTT-SS-----EE----TT--SSHHHHHTGGGSEEEEEEEPGGG--EEEEEEE--HHHHHHHHHHHHHHT-HHHHHHHHT--TTPPP-SEEE-TTHHHHHHHHHHHHHHHHTT--TTT-GGGEEEEEE-

Radius of gyration: 19.45 Å; chains: 1; bounding box: 49×48×52 Å